Protein AF-A0A673G1E5-F1 (afdb_monomer_lite)

InterPro domains:
  IPR006047 Glycosyl hydrolase family 13, catalytic domain [SM00642] (26-219)
  IPR006048 Alpha-amylase/branching enzyme, C-terminal all beta [PF02806] (231-313)
  IPR013780 Glycosyl hydrolase, all-beta [G3DSA:2.60.40.1180] (225-317)
  IPR017853 Glycoside hydrolase superfamily [SSF51445] (17-57)
  IPR017853 Glycoside hydrolase superfamily [SSF51445] (93-220)
  IPR031319 Alpha-amylase, C-terminal domain [SM00632] (228-316)

Sequence (317 aa):
MKLLILAALLGLSLAQFNPNTRDGKTAIVHLFEWRWADIAAECERYLGPNGFGGVQVFLNAEQYEGQFFTSKKQNHGRAGMKHHCCCPEAHNTAFCFRNWGEGWGFMSSDKSLVFVDNHDNQRGHGAGGASIVTFWDARLYKMAVAFMLAHPYGFTRVMSSYRWDRNIVNGVDQNDWQGPPSNGDGSTKPVPINPDSTCGDGWVCEHRWRQIKNMVAFRNVVNGQAFSNWWDNGDNQISFSRGNKGFLVINNDDWELNETLNTGLPGGTYCDVISGQKESGRCTGKEVVVGGDGRASFRISNQEEDPFIAIHADSKL

Organism: NCBI:txid307959

Radius of gyration: 21.41 Å; chains: 1; bounding box: 76×47×55 Å

Secondary structure (DSSP, 8-state):
--SSSTTSSS----------PPTT--EEEEETT--HHHHHHHIIIIITTTT---EEE---S-----------------------SSS-TT---GGGGGGTTGGGTPPPGGG-EE-S--TTGGGT-SSSGGG---GGGHHHHHHHHHHHHHS-SSEEEEEE-B-----EETTEETTTT--SSB-TTSPBPP-PBPTTS-B-TTB--GGGSHHHHHHHHHHHHTTTPPEEEEEE-SSSEEEEEETTTEEEEEE-SSS-EEEEEE--PPSEEEE-TTT--EETTEESS-EEEE-TTSEEEEEE-TTSSS-EEEEEGGGB-

pLDDT: mean 86.24, std 21.1, range [22.73, 98.94]

Foldseek 3Di:
DVVVVVVVVVPDPPVPPDVQFDPLAQEEEEPEPADPVQVVCCCPPPCVVLRHRYYDYDDDPDDDDDDDDDDPPDPDDDQDFDDDDDDDPPAPFPLVCPVPAVNRVHDAQSPDEDELDDLQCLQLHDPPGPNRDDCVNVQVRLVVLLCVLQDQGHRYYYYWDFDDPFDADPSHTPGSPDDALADPVRHHDHFDQDPVRATDSRTGPPCSQQSNSVSSVLSSQLPPFDWAQWDDPVGHWIKTERAQFKIKTADPDQFKDWDKGQHNHAFAKFAFSRQFAQDPNDHPGDIWGQDNRRITTDIFGNPDSHRMTMTGPVRGD

Structure (mmCIF, N/CA/C/O backbone):
data_AF-A0A673G1E5-F1
#
_entry.id   AF-A0A673G1E5-F1
#
loop_
_atom_site.group_PDB
_atom_site.id
_atom_site.type_symbol
_atom_site.label_atom_id
_atom_site.label_alt_id
_atom_site.label_comp_id
_atom_site.label_asym_id
_atom_site.label_entity_id
_atom_site.label_seq_id
_atom_site.pdbx_PDB_ins_code
_atom_site.Cartn_x
_atom_site.Cartn_y
_atom_site.Cartn_z
_atom_site.occupancy
_atom_site.B_iso_or_equiv
_atom_site.auth_seq_id
_atom_site.auth_comp_id
_atom_site.auth_asym_id
_atom_site.auth_atom_id
_atom_site.pdbx_PDB_model_num
ATOM 1 N N . MET A 1 1 ? -53.318 7.748 -20.665 1.00 47.88 1 MET A N 1
ATOM 2 C CA . MET A 1 1 ? -52.686 6.428 -20.424 1.00 47.88 1 MET A CA 1
ATOM 3 C C . MET A 1 1 ? -51.540 6.058 -21.378 1.00 47.88 1 MET A C 1
ATOM 5 O O . MET A 1 1 ? -50.884 5.064 -21.118 1.00 47.88 1 MET A O 1
ATOM 9 N N . LYS A 1 2 ? -51.240 6.837 -22.437 1.00 45.91 2 LYS A N 1
ATOM 10 C CA . LYS A 1 2 ? -50.077 6.589 -23.321 1.00 45.91 2 LYS A CA 1
ATOM 11 C C . LYS A 1 2 ? -48.805 7.382 -22.961 1.00 45.91 2 LYS A C 1
ATOM 13 O O . LYS A 1 2 ? -47.736 7.028 -23.431 1.00 45.91 2 LYS A O 1
ATOM 18 N N . LEU A 1 3 ? -48.899 8.402 -22.096 1.00 45.38 3 LEU A N 1
ATOM 19 C CA . LEU A 1 3 ? -47.744 9.210 -21.657 1.00 45.38 3 LEU A CA 1
ATOM 20 C C . LEU A 1 3 ? -47.004 8.661 -20.422 1.00 45.38 3 LEU A C 1
ATOM 22 O O . LEU A 1 3 ? -45.888 9.084 -20.155 1.00 45.38 3 LEU A O 1
ATOM 26 N N . LEU A 1 4 ? -47.590 7.715 -19.680 1.00 46.69 4 LEU A N 1
ATOM 27 C CA . LEU A 1 4 ? -46.987 7.159 -18.456 1.00 46.69 4 LEU A CA 1
ATOM 28 C C . LEU A 1 4 ? -46.034 5.980 -18.721 1.00 46.69 4 LEU A C 1
ATOM 30 O O . LEU A 1 4 ? -45.308 5.572 -17.824 1.00 46.69 4 LEU A O 1
ATOM 34 N N . ILE A 1 5 ? -46.004 5.452 -19.948 1.00 50.28 5 ILE A N 1
ATOM 35 C CA . ILE A 1 5 ? -45.167 4.297 -20.314 1.00 50.28 5 ILE A CA 1
ATOM 36 C C . ILE A 1 5 ? -43.783 4.743 -20.820 1.00 50.28 5 ILE A C 1
ATOM 38 O O . ILE A 1 5 ? -42.810 4.014 -20.658 1.00 50.28 5 ILE A O 1
ATOM 42 N N . LEU A 1 6 ? -43.642 5.971 -21.340 1.00 42.28 6 LEU A N 1
ATOM 43 C CA . LEU A 1 6 ? -42.336 6.479 -21.788 1.00 42.28 6 LEU A CA 1
ATOM 44 C C . LEU A 1 6 ? -41.384 6.838 -20.632 1.00 42.28 6 LEU A C 1
ATOM 46 O O . LEU A 1 6 ? -40.174 6.833 -20.827 1.00 42.28 6 LEU A O 1
ATOM 50 N N . ALA A 1 7 ? -41.903 7.103 -19.429 1.00 47.81 7 ALA A N 1
ATOM 51 C CA . ALA A 1 7 ? -41.077 7.390 -18.251 1.00 47.81 7 ALA A CA 1
ATOM 52 C C . ALA A 1 7 ? -40.467 6.124 -17.613 1.00 47.81 7 ALA A C 1
ATOM 54 O O . ALA A 1 7 ? -39.488 6.224 -16.881 1.00 47.81 7 ALA A O 1
ATOM 55 N N . ALA A 1 8 ? -40.997 4.933 -17.918 1.00 47.22 8 ALA A N 1
ATOM 56 C CA . ALA A 1 8 ? -40.485 3.661 -17.398 1.00 47.22 8 ALA A CA 1
ATOM 57 C C . ALA A 1 8 ? -39.340 3.063 -18.245 1.00 47.22 8 ALA A C 1
ATOM 59 O O . ALA A 1 8 ? -38.655 2.153 -17.790 1.00 47.22 8 ALA A O 1
ATOM 60 N N . LEU A 1 9 ? -39.104 3.583 -19.458 1.00 45.38 9 LEU A N 1
ATOM 61 C CA . LEU A 1 9 ? -38.028 3.137 -20.361 1.00 45.38 9 LEU A CA 1
ATOM 62 C C . LEU A 1 9 ? -36.748 3.987 -20.274 1.00 45.38 9 LEU A C 1
ATOM 64 O O . LEU A 1 9 ? -35.755 3.662 -20.913 1.00 45.38 9 LEU A O 1
ATOM 68 N N . LEU A 1 10 ? -36.730 5.017 -19.422 1.00 47.25 10 LEU A N 1
ATOM 69 C CA . LEU A 1 10 ? -35.503 5.677 -18.943 1.00 47.25 10 LEU A CA 1
ATOM 70 C C . LEU A 1 10 ? -34.886 4.930 -17.743 1.00 47.25 10 LEU A C 1
ATOM 72 O O . LEU A 1 10 ? -34.122 5.498 -16.963 1.00 47.25 10 LEU A O 1
ATOM 76 N N . GLY A 1 11 ? -35.234 3.650 -17.582 1.00 47.12 11 GLY A N 1
ATOM 77 C CA . GLY A 1 11 ? -34.650 2.758 -16.595 1.00 47.12 11 GLY A CA 1
ATOM 78 C C . GLY A 1 11 ? -33.162 2.573 -16.860 1.00 47.12 11 GLY A C 1
ATOM 79 O O . GLY A 1 11 ? -32.781 1.813 -17.742 1.00 47.12 11 GLY A O 1
ATOM 80 N N . LEU A 1 12 ? -32.351 3.282 -16.074 1.00 50.09 12 LEU A N 1
ATOM 81 C CA . LEU A 1 12 ? -31.021 2.871 -15.630 1.00 50.09 12 LEU A CA 1
ATOM 82 C C . LEU A 1 12 ? -30.201 2.159 -16.713 1.00 50.09 12 LEU A C 1
ATOM 84 O O . LEU A 1 12 ? -29.795 1.011 -16.545 1.00 50.09 12 LEU A O 1
ATOM 88 N N . SER A 1 13 ? -29.841 2.871 -17.782 1.00 43.72 13 SER A N 1
ATOM 89 C CA . SER A 1 13 ? -28.574 2.569 -18.446 1.00 43.72 13 SER A CA 1
ATOM 90 C C . SER A 1 13 ? -27.449 3.012 -17.503 1.00 43.72 13 SER A C 1
ATOM 92 O O . SER A 1 13 ? -26.752 3.996 -17.753 1.00 43.72 13 SER A O 1
ATOM 94 N N . LEU A 1 14 ? -27.300 2.315 -16.372 1.00 50.03 14 LEU A N 1
ATOM 95 C CA . LEU A 1 14 ? -26.012 2.237 -15.711 1.00 50.03 14 LEU A CA 1
ATOM 96 C C . LEU A 1 14 ? -25.117 1.614 -16.773 1.00 50.03 14 LEU A C 1
ATOM 98 O O . LEU A 1 14 ? -25.219 0.423 -17.061 1.00 50.03 14 LEU A O 1
ATOM 102 N N . ALA A 1 15 ? -24.321 2.445 -17.443 1.00 46.00 15 ALA A N 1
ATOM 103 C CA . ALA A 1 15 ? -23.195 1.971 -18.218 1.00 46.00 15 ALA A CA 1
ATOM 104 C C . ALA A 1 15 ? -22.284 1.278 -17.205 1.00 46.00 15 ALA A C 1
ATOM 106 O O . ALA A 1 15 ? -21.452 1.918 -16.568 1.00 46.00 15 ALA A O 1
ATOM 107 N N . GLN A 1 16 ? -22.553 -0.003 -16.950 1.00 45.03 16 GLN A N 1
ATOM 108 C CA . GLN A 1 16 ? -21.832 -0.789 -15.975 1.00 45.03 16 GLN A CA 1
ATOM 109 C C . GLN A 1 16 ? -20.429 -0.947 -16.538 1.00 45.03 16 GLN A C 1
ATOM 111 O O . GLN A 1 16 ? -20.180 -1.757 -17.431 1.00 45.03 16 GLN A O 1
ATOM 116 N N . PHE A 1 17 ? -19.520 -0.109 -16.049 1.00 56.16 17 PHE A N 1
ATOM 117 C CA . PHE A 1 17 ? -18.102 -0.313 -16.235 1.00 56.16 17 PHE A CA 1
ATOM 118 C C . PHE A 1 17 ? -17.770 -1.634 -15.542 1.00 56.16 17 PHE A C 1
ATOM 120 O O . PHE A 1 17 ? -17.708 -1.701 -14.317 1.00 56.16 17 PHE A O 1
ATOM 127 N N . ASN A 1 18 ? -17.660 -2.710 -16.321 1.00 62.12 18 ASN A N 1
ATOM 128 C CA . ASN A 1 18 ? -17.153 -3.975 -15.822 1.00 62.12 18 ASN A CA 1
ATOM 129 C C . ASN A 1 18 ? -15.621 -3.911 -15.914 1.00 62.12 18 ASN A C 1
ATOM 131 O O . ASN A 1 18 ? -15.094 -3.927 -17.029 1.00 62.12 18 ASN A O 1
ATOM 135 N N . PRO A 1 19 ? -14.896 -3.827 -14.783 1.00 64.62 19 PRO A N 1
ATOM 136 C CA . PRO A 1 19 ? -13.437 -3.795 -14.794 1.00 64.62 19 PRO A CA 1
ATOM 137 C C . PRO A 1 19 ? -12.816 -5.136 -15.229 1.00 64.62 19 PRO A C 1
ATOM 139 O O . PRO A 1 19 ? -11.597 -5.220 -15.337 1.00 64.62 19 PRO A O 1
ATOM 142 N N . ASN A 1 20 ? -13.631 -6.169 -15.495 1.00 69.88 20 ASN A N 1
ATOM 143 C CA . ASN A 1 20 ? -13.227 -7.534 -15.847 1.00 69.88 20 ASN A CA 1
ATOM 144 C C . ASN A 1 20 ? -12.277 -8.158 -14.818 1.00 69.88 20 ASN A C 1
ATOM 146 O O . ASN A 1 20 ? -11.395 -8.944 -15.160 1.00 69.88 20 ASN A O 1
ATOM 150 N N . THR A 1 21 ? -12.458 -7.805 -13.546 1.00 78.69 21 THR A N 1
ATOM 151 C CA . THR A 1 21 ? -11.737 -8.426 -12.440 1.00 78.69 21 THR A CA 1
ATOM 152 C C . THR A 1 21 ? -12.550 -9.537 -11.811 1.00 78.69 21 THR A C 1
ATOM 154 O O . THR A 1 21 ? -13.773 -9.582 -11.928 1.00 78.69 21 THR A O 1
ATOM 157 N N . ARG A 1 22 ? -11.859 -10.457 -11.130 1.00 73.25 22 ARG A N 1
ATOM 158 C CA . ARG A 1 22 ? -12.535 -11.459 -10.298 1.00 73.25 22 ARG A CA 1
ATOM 159 C C . ARG A 1 22 ? -13.446 -10.762 -9.284 1.00 73.25 22 ARG A C 1
ATOM 161 O O . ARG A 1 22 ? -13.050 -9.756 -8.690 1.00 73.25 22 ARG A O 1
ATOM 168 N N . ASP A 1 23 ? -14.631 -11.325 -9.066 1.00 76.75 23 ASP A N 1
ATOM 169 C CA . ASP A 1 23 ? -15.633 -10.745 -8.173 1.00 76.75 23 ASP A CA 1
ATOM 170 C C . ASP A 1 23 ? -15.057 -10.435 -6.787 1.00 76.75 23 ASP A C 1
ATOM 172 O O . ASP A 1 23 ? -14.295 -11.206 -6.197 1.00 76.75 23 ASP A O 1
ATOM 176 N N . GLY A 1 24 ? -15.404 -9.255 -6.274 1.00 79.62 24 GLY A N 1
ATOM 177 C CA . GLY A 1 24 ? -14.935 -8.778 -4.976 1.00 79.62 24 GLY A CA 1
ATOM 178 C C . GLY A 1 24 ? -13.480 -8.298 -4.944 1.0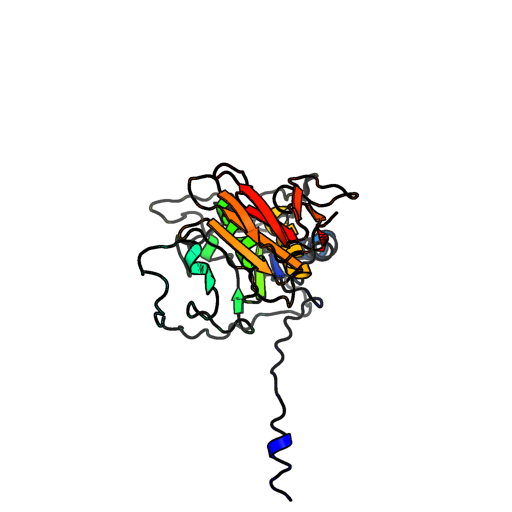0 79.62 24 GLY A C 1
ATOM 179 O O . GLY A 1 24 ? -13.045 -7.854 -3.881 1.00 79.62 24 GLY A O 1
ATOM 180 N N . LYS A 1 25 ? -12.739 -8.334 -6.063 1.00 86.94 25 LYS A N 1
ATOM 181 C CA . LYS A 1 25 ? -11.351 -7.851 -6.158 1.00 86.94 25 LYS A CA 1
ATOM 182 C C . LYS A 1 25 ? -11.281 -6.490 -6.846 1.00 86.94 25 LYS A C 1
ATOM 184 O O . LYS A 1 25 ? -11.692 -6.342 -7.997 1.00 86.94 25 LYS A O 1
ATOM 189 N N . THR A 1 26 ? -10.715 -5.505 -6.151 1.00 89.25 26 THR A N 1
ATOM 190 C CA . THR A 1 26 ? -10.634 -4.106 -6.622 1.00 89.25 26 THR A CA 1
ATOM 191 C C . THR A 1 26 ? -9.201 -3.561 -6.695 1.00 89.25 26 THR A C 1
ATOM 193 O O . THR A 1 26 ? -9.005 -2.350 -6.804 1.00 89.25 26 THR A O 1
ATOM 196 N N . ALA A 1 27 ? -8.205 -4.454 -6.643 1.00 94.31 27 ALA A N 1
ATOM 197 C CA . ALA A 1 27 ? -6.793 -4.149 -6.855 1.00 94.31 27 ALA A CA 1
ATOM 198 C C . ALA A 1 27 ? -6.210 -4.972 -8.007 1.00 94.31 27 ALA A C 1
ATOM 200 O O . ALA A 1 27 ? -6.363 -6.192 -8.038 1.00 94.31 27 ALA A O 1
ATOM 201 N N . ILE A 1 28 ? -5.512 -4.306 -8.923 1.00 95.44 28 ILE A N 1
ATOM 202 C CA . ILE A 1 28 ? -4.730 -4.925 -10.001 1.00 95.44 28 ILE A CA 1
ATOM 203 C C . ILE A 1 28 ? -3.252 -4.572 -9.843 1.00 95.44 28 ILE A C 1
ATOM 205 O O . ILE A 1 28 ? -2.910 -3.622 -9.138 1.00 95.44 28 ILE A O 1
ATOM 209 N N . VAL A 1 29 ? -2.379 -5.305 -10.525 1.00 96.69 29 VAL A N 1
ATOM 210 C CA . VAL A 1 29 ? -0.948 -4.982 -10.616 1.00 96.69 29 VAL A CA 1
ATOM 211 C C . VAL A 1 29 ? -0.583 -4.584 -12.044 1.00 96.69 29 VAL A C 1
ATOM 213 O O . VAL A 1 29 ? -1.131 -5.124 -13.001 1.00 96.69 29 VAL A O 1
ATOM 216 N N . HIS A 1 30 ? 0.330 -3.632 -12.199 1.00 96.31 30 HIS A N 1
ATOM 217 C CA . HIS A 1 30 ? 0.978 -3.320 -13.466 1.00 96.31 30 HIS A CA 1
ATOM 218 C C . HIS A 1 30 ? 2.332 -4.028 -13.519 1.00 96.31 30 HIS A C 1
ATOM 220 O O . HIS A 1 30 ? 3.278 -3.578 -12.879 1.00 96.31 30 HIS A O 1
ATOM 226 N N . LEU A 1 31 ? 2.414 -5.136 -14.259 1.00 95.19 31 LEU A N 1
ATOM 227 C CA . LEU A 1 31 ? 3.677 -5.833 -14.514 1.00 95.19 31 LEU A CA 1
ATOM 228 C C . LEU A 1 31 ? 4.333 -5.194 -15.743 1.00 95.19 31 LEU A C 1
ATOM 230 O O . LEU A 1 31 ? 4.048 -5.573 -16.879 1.00 95.19 31 LEU A O 1
ATOM 234 N N . PHE A 1 32 ? 5.128 -4.147 -15.516 1.00 93.31 32 PHE A N 1
ATOM 235 C CA . PHE A 1 32 ? 5.680 -3.331 -16.595 1.00 93.31 32 PHE A CA 1
ATOM 236 C C . PHE A 1 32 ? 6.850 -4.038 -17.285 1.00 93.31 32 PHE A C 1
ATOM 238 O O . PHE A 1 32 ? 7.840 -4.371 -16.638 1.00 93.31 32 PHE A O 1
ATOM 245 N N . GLU A 1 33 ? 6.703 -4.270 -18.593 1.00 92.38 33 GLU A N 1
ATOM 246 C CA . GLU A 1 33 ? 7.702 -4.899 -19.471 1.00 92.38 33 GLU A CA 1
ATOM 247 C C . GLU A 1 33 ? 8.120 -6.323 -19.070 1.00 92.38 33 GLU A C 1
ATOM 249 O O . GLU A 1 33 ? 9.186 -6.791 -19.454 1.00 92.38 33 GLU A O 1
ATOM 254 N N . TRP A 1 34 ? 7.278 -7.049 -18.330 1.00 93.62 34 TRP A N 1
ATOM 255 C CA . TRP A 1 34 ? 7.496 -8.473 -18.060 1.00 93.62 34 TRP A CA 1
ATOM 256 C C . TRP A 1 34 ? 7.256 -9.313 -19.319 1.00 93.62 34 TRP A C 1
ATOM 258 O O . TRP A 1 34 ? 6.418 -8.983 -20.161 1.00 93.62 34 TRP A O 1
ATOM 268 N N . ARG A 1 35 ? 7.927 -10.465 -19.419 1.00 93.38 35 ARG A N 1
ATOM 269 C CA . ARG A 1 35 ? 7.645 -11.437 -20.484 1.00 93.38 35 ARG A CA 1
ATOM 270 C C . ARG A 1 35 ? 6.292 -12.108 -20.260 1.00 93.38 35 ARG A C 1
ATOM 272 O O . ARG A 1 35 ? 5.934 -12.439 -19.130 1.00 93.38 35 ARG A O 1
ATOM 279 N N . TRP A 1 36 ? 5.592 -12.436 -21.346 1.00 90.44 36 TRP A N 1
ATOM 280 C CA . TRP A 1 36 ? 4.291 -13.116 -21.293 1.00 90.44 36 TRP A CA 1
ATOM 281 C C . TRP A 1 36 ? 4.299 -14.421 -20.493 1.00 90.44 36 TRP A C 1
ATOM 283 O O . TRP A 1 36 ? 3.389 -14.658 -19.701 1.00 90.44 36 TRP A O 1
ATOM 293 N N . ALA A 1 37 ? 5.337 -15.246 -20.660 1.00 91.62 37 ALA A N 1
ATOM 294 C CA . ALA A 1 37 ? 5.469 -16.505 -19.928 1.00 91.62 37 ALA A CA 1
ATOM 295 C C . ALA A 1 37 ? 5.572 -16.287 -18.407 1.00 91.62 37 ALA A C 1
ATOM 297 O O . ALA A 1 37 ? 4.972 -17.036 -17.635 1.00 91.62 37 ALA A O 1
ATOM 298 N N . ASP A 1 38 ? 6.281 -15.237 -17.983 1.00 94.81 38 ASP A N 1
ATOM 299 C CA . ASP A 1 38 ? 6.426 -14.901 -16.566 1.00 94.81 38 ASP A CA 1
ATOM 300 C C . ASP A 1 38 ? 5.127 -14.303 -16.021 1.00 94.81 38 ASP A C 1
ATOM 302 O O . ASP A 1 38 ? 4.700 -14.683 -14.938 1.00 94.81 38 ASP A O 1
ATOM 306 N N . ILE A 1 39 ? 4.435 -13.452 -16.791 1.00 93.50 39 ILE A N 1
ATOM 307 C CA . ILE A 1 39 ? 3.117 -12.910 -16.418 1.00 93.50 39 ILE A CA 1
ATOM 308 C C . ILE A 1 39 ? 2.111 -14.042 -16.195 1.00 93.50 39 ILE A C 1
ATOM 310 O O . ILE A 1 39 ? 1.393 -14.030 -15.195 1.00 93.50 39 ILE A O 1
ATOM 314 N N . ALA A 1 40 ? 2.055 -15.025 -17.096 1.00 91.81 40 ALA A N 1
ATOM 315 C CA . ALA A 1 40 ? 1.145 -16.160 -16.969 1.00 91.81 40 ALA A CA 1
ATOM 316 C C . ALA A 1 40 ? 1.452 -16.984 -15.707 1.00 91.81 40 ALA A C 1
ATOM 318 O O . ALA A 1 40 ? 0.557 -17.237 -14.897 1.00 91.81 40 ALA A O 1
ATOM 319 N N . ALA A 1 41 ? 2.727 -17.326 -15.487 1.00 93.12 41 ALA A N 1
ATOM 320 C CA . ALA A 1 41 ? 3.152 -18.049 -14.291 1.00 93.12 41 ALA A CA 1
ATOM 321 C C . ALA A 1 41 ? 2.864 -17.259 -13.001 1.00 93.12 41 ALA A C 1
ATOM 323 O O . ALA A 1 41 ? 2.397 -17.833 -12.018 1.00 93.12 41 ALA A O 1
ATOM 324 N N . GLU A 1 42 ? 3.101 -15.948 -13.009 1.00 96.38 42 GLU A N 1
ATOM 325 C CA . GLU A 1 42 ? 2.874 -15.047 -11.879 1.00 96.38 42 GLU A CA 1
ATOM 326 C C . GLU A 1 42 ? 1.378 -14.920 -11.549 1.00 96.38 42 GLU A C 1
ATOM 328 O O . GLU A 1 42 ? 0.990 -14.988 -10.379 1.00 96.38 42 GLU A O 1
ATOM 333 N N . CYS A 1 43 ? 0.520 -14.825 -12.573 1.00 93.50 43 CYS A N 1
ATOM 334 C CA . CYS A 1 43 ? -0.938 -14.823 -12.430 1.00 93.50 43 CYS A CA 1
ATOM 335 C C . CYS A 1 43 ? -1.449 -16.060 -11.683 1.00 93.50 43 CYS A C 1
ATOM 337 O O . CYS A 1 43 ? -2.247 -15.940 -10.749 1.00 93.50 43 CYS A O 1
ATOM 339 N N . GLU A 1 44 ? -0.995 -17.243 -12.100 1.00 91.38 44 GLU A N 1
ATOM 340 C CA . GLU A 1 44 ? -1.471 -18.523 -11.575 1.00 91.38 44 GLU A CA 1
ATOM 341 C C . GLU A 1 44 ? -0.889 -18.846 -10.200 1.00 91.38 44 GLU A C 1
ATOM 343 O O . GLU A 1 44 ? -1.615 -19.259 -9.295 1.00 91.38 44 GLU A O 1
ATOM 348 N N . ARG A 1 45 ? 0.423 -18.656 -10.038 1.00 93.94 45 ARG A N 1
ATOM 349 C CA . ARG A 1 45 ? 1.159 -19.139 -8.864 1.00 93.94 45 ARG A CA 1
ATOM 350 C C . ARG A 1 45 ? 1.153 -18.151 -7.709 1.00 93.94 45 ARG A C 1
ATOM 352 O O . ARG A 1 45 ? 1.322 -18.575 -6.569 1.00 93.94 45 ARG A O 1
ATOM 359 N N . TYR A 1 46 ? 0.971 -16.859 -7.982 1.00 96.31 46 TYR A N 1
ATOM 360 C CA . TYR A 1 46 ? 1.135 -15.826 -6.965 1.00 96.31 46 TYR A CA 1
ATOM 361 C C . TYR A 1 46 ? -0.021 -14.831 -6.904 1.00 96.31 46 TYR A C 1
ATOM 363 O O . TYR A 1 46 ? -0.676 -14.731 -5.866 1.00 96.31 46 TYR A O 1
ATOM 371 N N . LEU A 1 47 ? -0.315 -14.107 -7.983 1.00 95.25 47 LEU A N 1
ATOM 372 C CA . LEU A 1 47 ? -1.256 -12.982 -7.948 1.00 95.25 47 LEU A CA 1
ATOM 373 C C . LEU A 1 47 ? -2.684 -13.424 -7.626 1.00 95.25 47 LEU A C 1
ATOM 375 O O . LEU A 1 47 ? -3.323 -12.850 -6.742 1.00 95.25 47 LEU A O 1
ATOM 379 N N . GLY A 1 48 ? -3.174 -14.465 -8.304 1.00 91.50 48 GLY A N 1
ATOM 380 C CA . GLY A 1 48 ? -4.499 -15.028 -8.053 1.00 91.50 48 GLY A CA 1
ATOM 381 C C . GLY A 1 48 ? -4.675 -15.488 -6.599 1.00 91.50 48 GLY A C 1
ATOM 382 O O . GLY A 1 48 ? -5.602 -15.010 -5.938 1.00 91.50 48 GLY A O 1
ATOM 383 N N . PRO A 1 49 ? -3.792 -16.365 -6.075 1.00 93.81 49 PRO A N 1
ATOM 384 C CA . PRO A 1 49 ? -3.816 -16.790 -4.674 1.00 93.81 49 PRO A CA 1
ATOM 385 C C . PRO A 1 49 ? -3.703 -15.644 -3.658 1.00 93.81 49 PRO A C 1
ATOM 387 O O . PRO A 1 49 ? -4.350 -15.695 -2.616 1.00 93.81 49 PRO A O 1
ATOM 390 N N . ASN A 1 50 ? -2.944 -14.586 -3.967 1.00 95.06 50 ASN A N 1
ATOM 391 C CA . ASN A 1 50 ? -2.771 -13.424 -3.085 1.00 95.06 50 ASN A CA 1
ATOM 392 C C . ASN A 1 50 ? -3.815 -12.312 -3.306 1.00 95.06 50 ASN A C 1
ATOM 394 O O . ASN A 1 50 ? -3.721 -11.232 -2.724 1.00 95.06 50 ASN A O 1
ATOM 398 N N . GLY A 1 51 ? -4.859 -12.577 -4.096 1.00 93.62 51 GLY A N 1
ATOM 399 C CA . GLY A 1 51 ? -6.051 -11.736 -4.152 1.00 93.62 51 GLY A CA 1
ATOM 400 C C . GLY A 1 51 ? -5.981 -10.539 -5.097 1.00 93.62 51 GLY A C 1
ATOM 401 O O . GLY A 1 51 ? -6.842 -9.665 -4.994 1.00 93.62 51 GLY A O 1
ATOM 402 N N . PHE A 1 52 ? -5.028 -10.496 -6.025 1.00 95.12 52 PHE A N 1
ATOM 403 C CA . PHE A 1 52 ? -5.062 -9.530 -7.121 1.00 95.12 52 PHE A CA 1
ATOM 404 C C . PHE A 1 52 ? -6.193 -9.885 -8.099 1.00 95.12 52 PHE A C 1
ATOM 406 O O . PHE A 1 52 ? -6.422 -11.049 -8.431 1.00 95.12 52 PHE A O 1
ATOM 413 N N . GLY A 1 53 ? -6.928 -8.869 -8.548 1.00 92.25 53 GLY A N 1
ATOM 414 C CA . GLY A 1 53 ? -8.095 -9.011 -9.419 1.00 92.25 53 GLY A CA 1
ATOM 415 C C . GLY A 1 53 ? -7.771 -9.098 -10.909 1.00 92.25 53 GLY A C 1
ATOM 416 O O . GLY A 1 53 ? -8.647 -9.479 -11.681 1.00 92.25 53 GLY A O 1
ATOM 417 N N . GLY A 1 54 ? -6.545 -8.754 -11.307 1.00 90.50 54 GLY A N 1
ATOM 418 C CA . GLY A 1 54 ? -6.111 -8.697 -12.700 1.00 90.50 54 GLY A CA 1
ATOM 419 C C . GLY A 1 54 ? -4.723 -8.077 -12.858 1.00 90.50 54 GLY A C 1
ATOM 420 O O . GLY A 1 54 ? -4.117 -7.611 -11.886 1.00 90.50 54 GLY A O 1
ATOM 421 N N . VAL A 1 55 ? -4.241 -8.070 -14.099 1.00 91.75 55 VAL A N 1
ATOM 422 C CA . VAL A 1 55 ? -2.928 -7.544 -14.477 1.00 91.75 55 VAL A CA 1
ATOM 423 C C . VAL A 1 55 ? -3.094 -6.544 -15.610 1.00 91.75 55 VAL A C 1
ATOM 425 O O . VAL A 1 55 ? -3.733 -6.834 -16.619 1.00 91.75 55 VAL A O 1
ATOM 428 N N . GLN A 1 56 ? -2.506 -5.365 -15.444 1.00 90.50 56 GLN A N 1
ATOM 429 C CA . GLN A 1 56 ? -2.223 -4.470 -16.552 1.00 90.50 56 GLN A CA 1
ATOM 430 C C . GLN A 1 56 ? -0.840 -4.818 -17.104 1.00 90.50 56 GLN A C 1
ATOM 432 O O . GLN A 1 56 ? 0.109 -4.991 -16.340 1.00 90.50 56 GLN A O 1
ATOM 437 N N . VAL A 1 57 ? -0.735 -4.875 -18.425 1.00 85.62 57 VAL A N 1
ATOM 438 C CA . VAL A 1 57 ? 0.510 -5.118 -19.160 1.00 85.62 57 VAL A CA 1
ATOM 439 C C . VAL A 1 57 ? 0.744 -3.960 -20.127 1.00 85.62 57 VAL A C 1
ATOM 441 O O . VAL A 1 57 ? -0.215 -3.329 -20.582 1.00 85.62 57 VAL A O 1
ATOM 444 N N . PHE A 1 58 ? 2.003 -3.671 -20.438 1.00 69.81 58 PHE A N 1
ATOM 445 C CA . PHE A 1 58 ? 2.374 -2.784 -21.538 1.00 69.81 58 PHE A CA 1
ATOM 446 C C . PHE A 1 58 ? 3.176 -3.613 -22.540 1.00 69.81 58 PHE A C 1
ATOM 448 O O . PHE A 1 58 ? 4.023 -4.407 -22.136 1.00 69.81 58 PHE A O 1
ATOM 455 N N . LEU A 1 59 ? 2.826 -3.519 -23.824 1.00 51.00 59 LEU A N 1
ATOM 456 C CA . LEU A 1 59 ? 3.370 -4.401 -24.853 1.00 51.00 59 LEU A CA 1
ATOM 457 C C . LEU A 1 59 ? 4.860 -4.122 -25.071 1.00 51.00 59 LEU A C 1
ATOM 459 O O . LEU A 1 59 ? 5.209 -3.065 -25.594 1.00 51.00 59 LEU A O 1
ATOM 463 N N . ASN A 1 60 ? 5.698 -5.119 -24.788 1.00 46.81 60 ASN A N 1
ATOM 464 C CA . ASN A 1 60 ? 6.925 -5.325 -25.550 1.00 46.81 60 ASN A CA 1
ATOM 465 C C . ASN A 1 60 ? 6.520 -5.982 -26.878 1.00 46.81 60 ASN A C 1
ATOM 467 O O . ASN A 1 60 ? 5.574 -6.773 -26.922 1.00 46.81 60 ASN A O 1
ATOM 471 N N . ALA A 1 61 ? 7.182 -5.611 -27.972 1.00 33.50 61 ALA A N 1
ATOM 472 C CA . ALA A 1 61 ? 6.851 -6.044 -29.325 1.00 33.50 61 ALA A CA 1
ATOM 473 C C . ALA A 1 61 ? 7.133 -7.544 -29.559 1.00 33.50 61 ALA A C 1
ATOM 475 O O . ALA A 1 61 ? 8.062 -7.897 -30.268 1.00 33.50 61 ALA A O 1
ATOM 476 N N . GLU A 1 62 ? 6.311 -8.433 -29.006 1.00 40.41 62 GLU A N 1
ATOM 477 C CA . GLU A 1 62 ? 6.151 -9.805 -29.493 1.00 40.41 62 GLU A CA 1
ATOM 478 C C . GLU A 1 62 ? 4.655 -10.122 -29.582 1.00 40.41 62 GLU A C 1
ATOM 480 O O . GLU A 1 62 ? 3.922 -10.153 -28.591 1.00 40.41 62 GLU A O 1
ATOM 485 N N . GLN A 1 63 ? 4.198 -10.267 -30.827 1.00 42.12 63 GLN A N 1
ATOM 486 C CA . GLN A 1 63 ? 2.817 -10.544 -31.197 1.00 42.12 63 GLN A CA 1
ATOM 487 C C . GLN A 1 63 ? 2.407 -11.946 -30.732 1.00 42.12 63 GLN A C 1
ATOM 489 O O . GLN A 1 63 ? 2.961 -12.934 -31.201 1.00 42.12 63 GLN A O 1
ATOM 494 N N . TYR A 1 64 ? 1.365 -12.034 -29.906 1.00 39.50 64 TYR A N 1
ATOM 495 C CA . TYR A 1 64 ? 0.500 -13.211 -29.840 1.00 39.50 64 TYR A CA 1
ATOM 496 C C . TYR A 1 64 ? -0.964 -12.768 -29.865 1.00 39.50 64 TYR A C 1
ATOM 498 O O . TYR A 1 64 ? -1.363 -11.849 -29.149 1.00 39.50 64 TYR A O 1
ATOM 506 N N . GLU A 1 65 ? -1.759 -13.412 -30.722 1.00 35.41 65 GLU A N 1
ATOM 507 C CA . GLU A 1 65 ? -3.209 -13.236 -30.828 1.00 35.41 65 GLU A CA 1
ATOM 508 C C . GLU A 1 65 ? -3.902 -13.842 -29.597 1.00 35.41 65 GLU A C 1
ATOM 510 O O . GLU A 1 65 ? -4.225 -15.026 -29.553 1.00 35.41 65 GLU A O 1
ATOM 515 N N . GLY A 1 66 ? -4.130 -13.026 -28.571 1.00 33.28 66 GLY A N 1
ATOM 516 C CA . GLY A 1 66 ? -4.944 -13.372 -27.408 1.00 33.28 66 GLY A CA 1
ATOM 517 C C . GLY A 1 66 ? -5.806 -12.179 -27.017 1.00 33.28 66 GLY A C 1
ATOM 518 O O . GLY A 1 66 ? -5.346 -11.046 -27.089 1.00 33.28 66 GLY A O 1
ATOM 519 N N . GLN A 1 67 ? -7.074 -12.410 -26.668 1.00 32.00 67 GLN A N 1
ATOM 520 C CA . GLN A 1 67 ? -8.062 -11.351 -26.425 1.00 32.00 67 GLN A CA 1
ATOM 521 C C . GLN A 1 67 ? -7.536 -10.271 -25.464 1.00 32.00 67 GLN A C 1
ATOM 523 O O . GLN A 1 67 ? -7.278 -10.514 -24.288 1.00 32.00 67 GLN A O 1
ATOM 528 N N . PHE A 1 68 ? -7.376 -9.066 -26.010 1.00 34.53 68 PHE A N 1
ATOM 529 C CA . PHE A 1 68 ? -6.703 -7.945 -25.371 1.00 34.53 68 PHE A CA 1
ATOM 530 C C . PHE A 1 68 ? -7.658 -7.107 -24.514 1.00 34.53 68 PHE A C 1
ATOM 532 O O . PHE A 1 68 ? -8.705 -6.666 -24.991 1.00 34.53 68 PHE A O 1
ATOM 539 N N . PHE A 1 69 ? -7.227 -6.750 -23.303 1.00 33.38 69 PHE A N 1
ATOM 540 C CA . PHE A 1 69 ? -7.725 -5.560 -22.614 1.00 33.38 69 PHE A CA 1
ATOM 541 C C . PHE A 1 69 ? -6.832 -4.378 -22.985 1.00 33.38 69 PHE A C 1
ATOM 543 O O . PHE A 1 69 ? -5.771 -4.168 -22.404 1.00 33.38 69 PHE A O 1
ATOM 550 N N . THR A 1 70 ? -7.259 -3.594 -23.973 1.00 26.67 70 THR A N 1
ATOM 551 C CA . THR A 1 70 ? -6.679 -2.269 -24.209 1.00 26.67 70 THR A CA 1
ATOM 552 C C . THR A 1 70 ? -7.462 -1.257 -23.380 1.00 26.67 70 THR A C 1
ATOM 554 O O . THR A 1 70 ? -8.687 -1.168 -23.485 1.00 26.67 70 THR A O 1
ATOM 557 N N . SER A 1 71 ? -6.784 -0.472 -22.538 1.00 29.80 71 SER A N 1
ATOM 558 C CA . SER A 1 71 ? -7.415 0.738 -22.019 1.00 29.80 71 SER A CA 1
ATOM 559 C C . SER A 1 71 ? -7.502 1.725 -23.183 1.00 29.80 71 SER A C 1
ATOM 561 O O . SER A 1 71 ? -6.498 2.183 -23.731 1.00 29.80 71 SER A O 1
ATOM 563 N N . LYS A 1 72 ? -8.723 2.040 -23.626 1.00 22.73 72 LYS A N 1
ATOM 564 C CA . LYS A 1 72 ? -8.912 3.200 -24.496 1.00 22.73 72 LYS A CA 1
ATOM 565 C C . LYS A 1 72 ? -8.450 4.422 -23.711 1.00 22.73 72 LYS A C 1
ATOM 567 O O . LYS A 1 72 ? -9.007 4.725 -22.657 1.00 22.73 72 LYS A O 1
ATOM 572 N N . LYS A 1 73 ? -7.467 5.143 -24.252 1.00 28.06 73 LYS A N 1
ATOM 573 C CA . LYS A 1 73 ? -7.138 6.512 -23.848 1.00 28.06 73 LYS A CA 1
ATOM 574 C C . LYS A 1 73 ? -8.400 7.358 -24.071 1.00 28.06 73 LYS A C 1
ATOM 576 O O . LYS A 1 73 ? -8.665 7.808 -25.181 1.00 28.06 73 LYS A O 1
ATOM 581 N N . GLN A 1 74 ? -9.241 7.514 -23.051 1.00 25.22 74 GLN A N 1
ATOM 582 C CA . GLN A 1 74 ? -10.227 8.588 -23.057 1.00 25.22 74 GLN A CA 1
ATOM 583 C C . GLN A 1 74 ? -9.455 9.882 -22.808 1.00 25.22 74 GLN A C 1
ATOM 585 O O . GLN A 1 74 ? -8.636 9.950 -21.895 1.00 25.22 74 GLN A O 1
ATOM 590 N N . ASN A 1 75 ? -9.660 10.890 -23.651 1.00 27.34 75 ASN A N 1
ATOM 591 C CA . ASN A 1 75 ? -9.101 12.220 -23.438 1.00 27.34 75 ASN A CA 1
ATOM 592 C C . ASN A 1 75 ? -9.568 12.734 -22.070 1.00 27.34 75 ASN A C 1
ATOM 594 O O . ASN A 1 75 ? -10.758 12.977 -21.877 1.00 27.34 75 ASN A O 1
ATOM 598 N N . HIS A 1 76 ? -8.646 12.865 -21.117 1.00 33.75 76 HIS A N 1
ATOM 599 C CA . HIS A 1 76 ? -8.954 13.425 -19.807 1.00 33.75 76 HIS A CA 1
ATOM 600 C C . HIS A 1 76 ? -8.956 14.948 -19.934 1.00 33.75 76 HIS A C 1
ATOM 602 O O . HIS A 1 76 ? -7.932 15.569 -20.227 1.00 33.75 76 HIS A O 1
ATOM 608 N N . GLY A 1 77 ? -10.135 15.543 -19.761 1.00 25.36 77 GLY A N 1
ATOM 609 C CA . GLY A 1 77 ? -10.272 16.981 -19.588 1.00 25.36 77 GLY A CA 1
ATOM 610 C C . GLY A 1 77 ? -9.525 17.429 -18.334 1.00 25.36 77 GLY A C 1
ATOM 611 O O . GLY A 1 77 ? -9.539 16.744 -17.313 1.00 25.36 77 GLY A O 1
ATOM 612 N N . ARG A 1 78 ? -8.869 18.590 -18.415 1.00 29.98 78 ARG A N 1
ATOM 613 C CA . ARG A 1 78 ? -8.302 19.274 -17.249 1.00 29.98 78 ARG A CA 1
ATOM 614 C C . ARG A 1 78 ? -9.426 19.560 -16.253 1.00 29.98 78 ARG A C 1
ATOM 616 O O . ARG A 1 78 ? -10.285 20.396 -16.529 1.00 29.98 78 ARG A O 1
ATOM 623 N N . ALA A 1 79 ? -9.407 18.902 -15.100 1.00 31.39 79 ALA A N 1
ATOM 624 C CA . ALA A 1 79 ? -10.168 19.359 -13.949 1.00 31.39 79 ALA A CA 1
ATOM 625 C C . ALA A 1 79 ? -9.438 20.580 -13.372 1.00 31.39 79 ALA A C 1
ATOM 627 O O . ALA A 1 79 ? -8.336 20.469 -12.839 1.00 31.39 79 ALA A O 1
ATOM 628 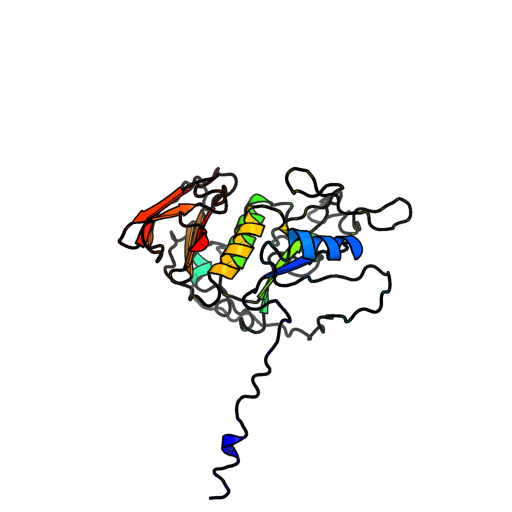N N . GLY A 1 80 ? -10.018 21.767 -13.561 1.00 28.08 80 GLY A N 1
ATOM 629 C CA . GLY A 1 80 ? -9.589 22.967 -12.852 1.00 28.08 80 GLY A CA 1
ATOM 630 C C . GLY A 1 80 ? -9.875 22.798 -11.362 1.00 28.08 80 GLY A C 1
ATOM 631 O O . GLY A 1 80 ? -10.998 22.465 -10.986 1.00 28.08 80 GLY A O 1
ATOM 632 N N . MET A 1 81 ? -8.856 23.015 -10.532 1.00 30.98 81 MET A N 1
ATOM 633 C CA . MET A 1 81 ? -8.975 22.987 -9.076 1.00 30.98 81 MET A CA 1
ATOM 634 C C . MET A 1 81 ? -9.993 24.046 -8.632 1.00 30.98 81 MET A C 1
ATOM 636 O O . MET A 1 81 ? -9.818 25.233 -8.902 1.00 30.98 81 MET A O 1
ATOM 640 N N . LYS A 1 82 ? -11.063 23.628 -7.952 1.00 31.28 82 LYS A N 1
ATOM 641 C CA . LYS A 1 82 ? -11.881 24.524 -7.128 1.00 31.28 82 LYS A CA 1
ATOM 642 C C . LYS A 1 82 ? -11.520 24.268 -5.672 1.00 31.28 82 LYS A C 1
ATOM 644 O O . LYS A 1 82 ? -11.736 23.174 -5.166 1.00 31.28 82 LYS A O 1
ATOM 649 N N . HIS A 1 83 ? -10.950 25.285 -5.035 1.00 37.69 83 HIS A N 1
ATOM 650 C CA . HIS A 1 83 ? -10.540 25.280 -3.636 1.00 37.69 83 HIS A CA 1
ATOM 651 C C . HIS A 1 83 ? -11.737 25.053 -2.695 1.00 37.69 83 HIS A C 1
ATOM 653 O O . HIS A 1 83 ? -12.790 25.673 -2.862 1.00 37.69 83 HIS A O 1
ATOM 659 N N . HIS A 1 84 ? -11.570 24.171 -1.703 1.00 36.91 84 HIS A N 1
ATOM 660 C CA . HIS A 1 84 ? -12.488 24.002 -0.572 1.00 36.91 84 HIS A CA 1
ATOM 661 C C . HIS A 1 84 ? -11.720 23.878 0.763 1.00 36.91 84 HIS A C 1
ATOM 663 O O . HIS A 1 84 ? -11.265 22.815 1.169 1.00 36.91 84 HIS A O 1
ATOM 669 N N . CYS A 1 85 ? -11.571 25.038 1.405 1.00 38.91 85 CYS A N 1
ATOM 670 C CA . CYS A 1 85 ? -11.736 25.416 2.820 1.00 38.91 85 CYS A CA 1
ATOM 671 C C . CYS A 1 85 ? -11.303 24.558 4.035 1.00 38.91 85 CYS A C 1
ATOM 673 O O . CYS A 1 85 ? -11.495 25.065 5.138 1.00 38.91 85 CYS A O 1
ATOM 675 N N . CYS A 1 86 ? -10.707 23.364 3.938 1.00 46.56 86 CYS A N 1
ATOM 676 C CA . CYS A 1 86 ? -10.236 22.645 5.150 1.00 46.56 86 CYS A CA 1
ATOM 677 C C . CYS A 1 86 ? -8.722 22.422 5.260 1.00 46.56 86 CYS A C 1
ATOM 679 O O . CYS A 1 86 ? -8.269 21.994 6.317 1.00 46.56 86 CYS A O 1
ATOM 681 N N . CYS A 1 87 ? -7.944 22.757 4.231 1.00 50.78 87 CYS A N 1
ATOM 682 C CA . CYS A 1 87 ? -6.485 22.670 4.268 1.00 50.78 87 CYS A CA 1
ATOM 683 C C . CYS A 1 87 ? -5.883 24.015 3.859 1.00 50.78 87 CYS A C 1
ATOM 685 O O . CYS A 1 87 ? -6.189 24.493 2.763 1.00 50.78 87 CYS A O 1
ATOM 687 N N . PRO A 1 88 ? -5.068 24.656 4.716 1.00 48.56 88 PRO A N 1
ATOM 688 C CA . PRO A 1 88 ? -4.275 25.803 4.303 1.00 48.56 88 PRO A CA 1
ATOM 689 C C . PRO A 1 88 ? -3.360 25.384 3.149 1.00 48.56 88 PRO A C 1
ATOM 691 O O . PRO A 1 88 ? -2.755 24.317 3.204 1.00 48.56 88 PRO A O 1
ATOM 694 N N . GLU A 1 89 ? -3.221 26.234 2.132 1.00 45.06 89 GLU A N 1
ATOM 695 C CA . GLU A 1 89 ? -2.438 25.994 0.903 1.00 45.06 89 GLU A CA 1
ATOM 696 C C . GLU A 1 89 ? -0.938 25.681 1.135 1.00 45.06 89 GLU A C 1
ATOM 698 O O . GLU A 1 89 ? -0.204 25.449 0.180 1.00 45.06 89 GLU A O 1
ATOM 703 N N . ALA A 1 90 ? -0.473 25.666 2.390 1.00 39.94 90 ALA A N 1
ATOM 704 C CA . ALA A 1 90 ? 0.933 25.617 2.778 1.00 39.94 90 ALA A CA 1
ATOM 705 C C . ALA A 1 90 ? 1.381 24.335 3.513 1.00 39.94 90 ALA A C 1
ATOM 707 O O . ALA A 1 90 ? 2.559 24.241 3.851 1.00 39.94 90 ALA A O 1
ATOM 708 N N . HIS A 1 91 ? 0.506 23.350 3.764 1.00 50.75 91 HIS A N 1
ATOM 709 C CA . HIS A 1 91 ? 0.884 22.160 4.544 1.00 50.75 91 HIS A CA 1
ATOM 710 C C . HIS A 1 91 ? 0.427 20.847 3.885 1.00 50.75 91 HIS A C 1
ATOM 712 O O . HIS A 1 91 ? -0.760 20.542 3.821 1.00 50.75 91 HIS A O 1
ATOM 718 N N . ASN A 1 92 ? 1.398 20.055 3.409 1.00 61.78 92 ASN A N 1
ATOM 719 C CA . ASN A 1 92 ? 1.227 18.680 2.912 1.00 61.78 92 ASN A CA 1
ATOM 720 C C . ASN A 1 92 ? 1.105 17.680 4.081 1.00 61.78 92 ASN A C 1
ATOM 722 O O . ASN A 1 92 ? 1.858 16.711 4.152 1.00 61.78 92 ASN A O 1
ATOM 726 N N . THR A 1 93 ? 0.216 17.947 5.033 1.00 77.81 93 THR A N 1
ATOM 727 C CA . THR A 1 93 ? 0.079 17.161 6.266 1.00 77.81 93 THR A CA 1
ATOM 728 C C . THR A 1 93 ? -0.981 16.075 6.127 1.00 77.81 93 THR A C 1
ATOM 730 O O . THR A 1 93 ? -2.008 16.264 5.469 1.00 77.81 93 THR A O 1
ATOM 733 N N . ALA A 1 94 ? -0.764 14.916 6.753 1.00 78.94 94 ALA A N 1
ATOM 734 C CA . ALA A 1 94 ? -1.638 13.759 6.547 1.00 78.94 94 ALA A CA 1
ATOM 735 C C . ALA A 1 94 ? -3.071 13.964 7.082 1.00 78.94 94 ALA A C 1
ATOM 737 O O . ALA A 1 94 ? -4.006 13.356 6.552 1.00 78.94 94 ALA A O 1
ATOM 738 N N . PHE A 1 95 ? -3.291 14.848 8.067 1.00 83.44 95 PHE A N 1
ATOM 739 C CA . PHE A 1 95 ? -4.638 15.158 8.574 1.00 83.44 95 PHE A CA 1
ATOM 740 C C . PHE A 1 95 ? -5.595 15.654 7.472 1.00 83.44 95 PHE A C 1
ATOM 742 O O . PHE A 1 95 ? -6.810 15.438 7.545 1.00 83.44 95 PHE A O 1
ATOM 749 N N . CYS A 1 96 ? -5.054 16.268 6.414 1.00 83.81 96 CYS A N 1
ATOM 750 C CA . CYS A 1 96 ? -5.821 16.729 5.262 1.00 83.81 96 CYS A CA 1
ATOM 751 C C . CYS A 1 96 ? -6.521 15.584 4.517 1.00 83.81 96 CYS A C 1
ATOM 753 O O . CYS A 1 96 ? -7.510 15.808 3.819 1.00 83.81 96 CYS A O 1
ATOM 755 N N . PHE A 1 97 ? -6.074 14.338 4.684 1.00 90.38 97 PHE A N 1
ATOM 756 C CA . PHE A 1 97 ? -6.652 13.188 3.992 1.00 90.38 97 PHE A CA 1
ATOM 757 C C . PHE A 1 97 ? -8.030 12.762 4.524 1.00 90.38 97 PHE A C 1
ATOM 759 O O . PHE A 1 97 ? -8.640 11.852 3.962 1.00 90.38 97 PHE A O 1
ATOM 766 N N . ARG A 1 98 ? -8.584 13.446 5.537 1.00 91.56 98 ARG A N 1
ATOM 767 C CA . ARG A 1 98 ? -9.933 13.180 6.071 1.00 91.56 98 ARG A CA 1
ATOM 768 C C . ARG A 1 98 ? -11.026 13.180 4.993 1.00 91.56 98 ARG A C 1
ATOM 770 O O . ARG A 1 98 ? -11.980 12.413 5.093 1.00 91.56 98 ARG A O 1
ATOM 777 N N . ASN A 1 99 ? -10.911 14.048 3.986 1.00 91.06 99 ASN A N 1
ATOM 778 C CA . ASN A 1 99 ? -11.852 14.161 2.864 1.00 91.06 99 ASN A CA 1
ATOM 779 C C . ASN A 1 99 ? -11.249 13.694 1.522 1.00 91.06 99 ASN A C 1
ATOM 781 O O . ASN A 1 99 ? -11.707 14.141 0.466 1.00 91.06 99 ASN A O 1
ATOM 785 N N . TRP A 1 100 ? -10.227 12.826 1.558 1.00 92.00 100 TRP A N 1
ATOM 786 C CA . TRP A 1 100 ? -9.539 12.306 0.372 1.00 92.00 100 TRP A CA 1
ATOM 787 C C . TRP A 1 100 ? -10.513 11.715 -0.660 1.00 92.00 100 TRP A C 1
ATOM 789 O O . TRP A 1 100 ? -11.431 10.964 -0.325 1.00 92.00 100 TRP A O 1
ATOM 799 N N . GLY A 1 101 ? -10.309 12.042 -1.939 1.00 93.12 101 GLY A N 1
ATOM 800 C CA . GLY A 1 101 ? -11.197 11.653 -3.038 1.00 93.12 101 GLY A CA 1
ATOM 801 C C . GLY A 1 101 ? -11.801 12.866 -3.745 1.00 93.12 101 GLY A C 1
ATOM 802 O O . GLY A 1 101 ? -11.110 13.842 -4.019 1.00 93.12 101 GLY A O 1
ATOM 803 N N . GLU A 1 102 ? -13.101 12.830 -4.038 1.00 91.56 102 GLU A N 1
ATOM 804 C CA . GLU A 1 102 ? -13.797 13.901 -4.776 1.00 91.56 102 GLU A CA 1
ATOM 805 C C . GLU A 1 102 ? -13.723 15.271 -4.074 1.00 91.56 102 GLU A C 1
ATOM 807 O O . GLU A 1 102 ? -13.700 16.306 -4.738 1.00 91.56 102 GLU A O 1
ATOM 812 N N . GLY A 1 103 ? -13.592 15.294 -2.740 1.00 88.00 103 GLY A N 1
ATOM 813 C CA . GLY A 1 103 ? -13.387 16.522 -1.960 1.00 88.00 103 GLY A CA 1
ATOM 814 C C . GLY A 1 103 ? -12.081 17.261 -2.281 1.00 88.00 103 GLY A C 1
ATOM 815 O O . GLY A 1 103 ? -11.974 18.454 -2.013 1.00 88.00 103 GLY A O 1
ATOM 816 N N . TRP A 1 104 ? -11.119 16.574 -2.901 1.00 86.94 104 TRP A N 1
ATOM 817 C CA . TRP A 1 104 ? -9.854 17.131 -3.390 1.00 86.94 104 TRP A CA 1
ATOM 818 C C . TRP A 1 104 ? -9.930 17.570 -4.861 1.00 86.94 104 TRP A C 1
ATOM 820 O O . TRP A 1 104 ? -8.922 17.927 -5.468 1.00 86.94 104 TRP A O 1
ATOM 830 N N . GLY A 1 105 ? -11.124 17.540 -5.462 1.00 89.19 105 GLY A N 1
ATOM 831 C CA . GLY A 1 105 ? -11.326 17.840 -6.878 1.00 89.19 105 GLY A CA 1
ATOM 832 C C . GLY A 1 105 ? -10.950 16.688 -7.808 1.00 89.19 105 GLY A C 1
ATOM 833 O O . GLY A 1 105 ? -10.796 16.902 -9.012 1.00 89.19 105 GLY A O 1
ATOM 834 N N . PHE A 1 106 ? -10.792 15.473 -7.276 1.00 90.81 106 PHE A N 1
ATOM 835 C CA . PHE A 1 106 ? -10.588 14.294 -8.107 1.00 90.81 106 PHE A CA 1
ATOM 836 C C . PHE A 1 106 ? -11.877 13.886 -8.834 1.00 90.81 106 PHE A C 1
ATOM 838 O O . PHE A 1 106 ? -12.977 14.337 -8.512 1.00 90.81 106 PHE A O 1
ATOM 845 N N . MET A 1 107 ? -11.730 13.038 -9.853 1.00 92.44 107 MET A N 1
ATOM 846 C CA . MET A 1 107 ? -12.861 12.466 -10.585 1.00 92.44 107 MET A CA 1
ATOM 847 C C . MET A 1 107 ? -13.759 11.620 -9.673 1.00 92.44 107 MET A C 1
ATOM 849 O O . MET A 1 107 ? -13.384 11.257 -8.562 1.00 92.44 107 MET A O 1
ATOM 853 N N . SER A 1 108 ? -14.951 11.265 -10.159 1.00 94.12 108 SER A N 1
ATOM 854 C CA . SER A 1 108 ? -15.818 10.373 -9.394 1.00 94.12 108 SER A CA 1
ATOM 855 C C . SER A 1 108 ? -15.139 9.023 -9.148 1.00 94.12 108 SER A C 1
ATOM 857 O O . SER A 1 108 ? -14.428 8.492 -10.014 1.00 94.12 108 SER A O 1
ATOM 859 N N . SER A 1 109 ? -15.325 8.474 -7.947 1.00 91.56 109 SER A N 1
ATOM 860 C CA . SER A 1 109 ? -14.614 7.259 -7.513 1.00 91.56 109 SER A CA 1
ATOM 861 C C . SER A 1 109 ? -14.851 6.066 -8.450 1.00 91.56 109 SER A C 1
ATOM 863 O O . SER A 1 109 ? -13.937 5.294 -8.727 1.00 91.56 109 SER A O 1
ATOM 865 N N . ASP A 1 110 ? -16.066 5.927 -8.976 1.00 89.69 110 ASP A N 1
ATOM 866 C CA . ASP A 1 110 ? -16.490 4.870 -9.906 1.00 89.69 110 ASP A CA 1
ATOM 867 C C . ASP A 1 110 ? -15.853 4.965 -11.305 1.00 89.69 110 ASP A C 1
ATOM 869 O O . ASP A 1 110 ? -15.934 4.021 -12.089 1.00 89.69 110 ASP A O 1
ATOM 873 N N . LYS A 1 111 ? -15.200 6.090 -11.618 1.00 90.50 111 LYS A N 1
ATOM 874 C CA . LYS A 1 111 ? -14.521 6.351 -12.899 1.00 90.50 111 LYS A CA 1
ATOM 875 C C . LYS A 1 111 ? -13.010 6.489 -12.753 1.00 90.50 111 LYS A C 1
ATOM 877 O O . LYS A 1 111 ? -12.331 6.825 -13.720 1.00 90.50 111 LYS A O 1
ATOM 882 N N . SER A 1 112 ? -12.484 6.261 -11.553 1.00 91.75 112 SER A N 1
ATOM 883 C CA . SER A 1 112 ? -11.094 6.559 -11.223 1.00 91.75 112 SER A CA 1
ATOM 884 C C . SER A 1 112 ? -10.251 5.292 -11.140 1.00 91.75 112 SER A C 1
ATOM 886 O O . SER A 1 112 ? -10.506 4.435 -10.298 1.00 91.75 112 SER A O 1
ATOM 888 N N . LEU A 1 113 ? -9.205 5.203 -11.966 1.00 94.06 113 LEU A N 1
ATOM 889 C CA . LEU A 1 113 ? -8.101 4.259 -11.786 1.00 94.06 113 LEU A CA 1
ATOM 890 C C . LEU A 1 113 ? -6.955 4.977 -11.075 1.00 94.06 113 LEU A C 1
ATOM 892 O O . LEU A 1 113 ? -6.361 5.897 -11.633 1.00 94.06 113 LEU A O 1
ATOM 896 N N . VAL A 1 114 ? -6.665 4.563 -9.846 1.00 95.69 114 VAL A N 1
ATOM 897 C CA . VAL A 1 114 ? -5.728 5.245 -8.948 1.00 95.69 114 VAL A CA 1
ATOM 898 C C . VAL A 1 114 ? -4.463 4.425 -8.741 1.00 95.69 114 VAL A C 1
ATOM 900 O O . VAL A 1 114 ? -4.494 3.194 -8.751 1.00 95.69 114 VAL A O 1
ATOM 903 N N . PHE A 1 115 ? -3.345 5.117 -8.578 1.00 98.12 115 PHE A N 1
ATOM 904 C CA . PHE A 1 115 ? -2.015 4.555 -8.368 1.00 98.12 115 PHE A CA 1
ATOM 905 C C . PHE A 1 115 ? -1.147 5.601 -7.657 1.00 98.12 115 PHE A C 1
ATOM 907 O O . PHE A 1 115 ? -1.407 6.796 -7.795 1.00 98.12 115 PHE A O 1
ATOM 914 N N . VAL A 1 116 ? -0.141 5.154 -6.901 1.00 97.81 116 VAL A N 1
ATOM 915 C CA . VAL A 1 116 ? 0.855 6.044 -6.273 1.00 97.81 116 VAL A CA 1
ATOM 916 C C . VAL A 1 116 ? 1.837 6.539 -7.332 1.00 97.81 116 VAL A C 1
ATOM 918 O O . VAL A 1 116 ? 2.034 7.739 -7.500 1.00 97.81 116 VAL A O 1
ATOM 921 N N . ASP A 1 117 ? 2.373 5.605 -8.108 1.00 97.88 117 ASP A N 1
ATOM 922 C CA . ASP A 1 117 ? 3.286 5.840 -9.213 1.00 97.88 117 ASP A CA 1
ATOM 923 C C . ASP A 1 117 ? 2.888 5.006 -10.442 1.00 97.88 117 ASP A C 1
ATOM 925 O O . ASP A 1 117 ? 2.055 4.093 -10.402 1.00 97.88 117 ASP A O 1
ATOM 929 N N . ASN A 1 118 ? 3.448 5.364 -11.588 1.00 95.75 118 ASN A N 1
ATOM 930 C CA . ASN A 1 118 ? 3.389 4.580 -12.807 1.00 95.75 118 ASN A CA 1
ATOM 931 C C . ASN A 1 118 ? 4.772 4.548 -13.471 1.00 95.75 118 ASN A C 1
ATOM 933 O O . ASN A 1 118 ? 5.702 5.215 -13.033 1.00 95.75 118 ASN A O 1
ATOM 937 N N . HIS A 1 119 ? 4.890 3.782 -14.554 1.00 94.00 119 HIS A N 1
ATOM 938 C CA . HIS A 1 119 ? 6.147 3.613 -15.287 1.00 94.00 119 HIS A CA 1
ATOM 939 C C . HIS A 1 119 ? 6.786 4.926 -15.779 1.00 94.00 119 HIS A C 1
ATOM 941 O O . HIS A 1 119 ? 8.006 5.001 -15.860 1.00 94.00 119 HIS A O 1
ATOM 947 N N . ASP A 1 120 ? 5.993 5.951 -16.088 1.00 93.00 120 ASP A N 1
ATOM 948 C CA . ASP A 1 120 ? 6.479 7.238 -16.592 1.00 93.00 120 ASP A CA 1
ATOM 949 C C . ASP A 1 120 ? 6.938 8.122 -15.420 1.00 93.00 120 ASP A C 1
ATOM 951 O O . ASP A 1 120 ? 8.107 8.484 -15.297 1.00 93.00 120 ASP A O 1
ATOM 955 N N . ASN A 1 121 ? 6.048 8.381 -14.462 1.00 93.50 121 ASN A N 1
ATOM 956 C CA . ASN A 1 121 ? 6.321 9.334 -13.394 1.00 93.50 121 ASN A CA 1
ATOM 957 C C . ASN A 1 121 ? 7.246 8.830 -12.288 1.00 93.50 121 ASN A C 1
ATOM 959 O O . ASN A 1 121 ? 7.871 9.651 -11.620 1.00 93.50 121 ASN A O 1
ATOM 963 N N . GLN A 1 122 ? 7.454 7.515 -12.170 1.00 94.12 122 GLN A N 1
ATOM 964 C CA . GLN A 1 122 ? 8.496 6.978 -11.292 1.00 94.12 122 GLN A CA 1
ATOM 965 C C . GLN A 1 122 ? 9.927 7.289 -11.775 1.00 94.12 122 GLN A C 1
ATOM 967 O O . GLN A 1 122 ? 10.886 7.071 -11.037 1.00 94.12 122 GLN A O 1
ATOM 972 N N . ARG A 1 123 ? 10.073 7.784 -13.013 1.00 94.44 123 ARG A N 1
ATOM 973 C CA . ARG A 1 123 ? 11.335 8.249 -13.614 1.00 94.44 123 ARG A CA 1
ATOM 974 C C . ARG A 1 123 ? 11.459 9.777 -13.615 1.00 94.44 123 ARG A C 1
ATOM 976 O O . ARG A 1 123 ? 12.398 10.324 -14.175 1.00 94.44 123 ARG A O 1
ATOM 983 N N . GLY A 1 124 ? 10.503 10.481 -13.004 1.00 88.06 124 GLY A N 1
ATOM 984 C CA . GLY A 1 124 ? 10.416 11.941 -13.059 1.00 88.06 124 GLY A CA 1
ATOM 985 C C . GLY A 1 124 ? 9.794 12.480 -14.351 1.00 88.06 124 GLY A C 1
ATOM 986 O O . GLY A 1 124 ? 9.710 13.698 -14.515 1.00 88.06 124 GLY A O 1
ATOM 987 N N . HIS A 1 125 ? 9.327 11.609 -15.253 1.00 84.94 125 HIS A N 1
ATOM 988 C CA . HIS A 1 125 ? 8.551 12.013 -16.429 1.00 84.94 125 HIS A CA 1
ATOM 989 C C . HIS A 1 125 ? 7.087 12.292 -16.062 1.00 84.94 125 HIS A C 1
ATOM 991 O O . HIS A 1 125 ? 6.602 11.959 -14.984 1.00 84.94 125 HIS A O 1
ATOM 997 N N . GLY A 1 126 ? 6.356 12.959 -16.948 1.00 84.56 126 GLY A N 1
ATOM 998 C CA . GLY A 1 126 ? 4.909 13.105 -16.798 1.00 84.56 126 GLY A CA 1
ATOM 999 C C . GLY A 1 126 ? 4.436 13.915 -15.584 1.00 84.56 126 GLY A C 1
ATOM 1000 O O . GLY A 1 126 ? 5.026 14.915 -15.179 1.00 84.56 12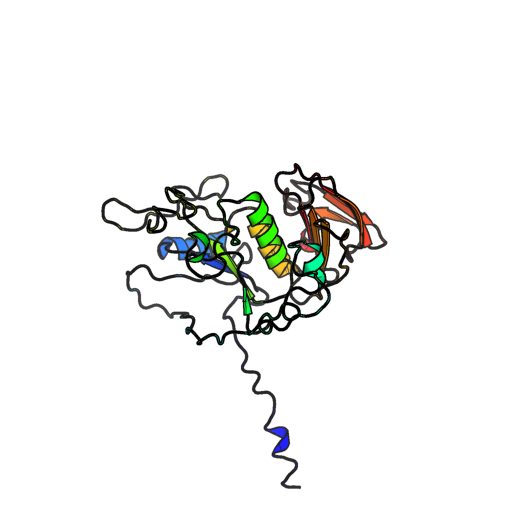6 GLY A O 1
ATOM 1001 N N . ALA A 1 127 ? 3.263 13.539 -15.069 1.00 82.44 127 ALA A N 1
ATOM 1002 C CA . ALA A 1 127 ? 2.539 14.310 -14.063 1.00 82.44 127 ALA A CA 1
ATOM 1003 C C . ALA A 1 127 ? 2.965 13.953 -12.629 1.00 82.44 127 ALA A C 1
ATOM 1005 O O . ALA A 1 127 ? 3.041 12.778 -12.265 1.00 82.44 127 ALA A O 1
ATOM 1006 N N . GLY A 1 128 ? 3.160 14.991 -11.810 1.00 85.31 128 GLY A N 1
ATOM 1007 C CA . GLY A 1 128 ? 3.557 14.909 -10.399 1.00 85.31 128 GLY A CA 1
ATOM 1008 C C . GLY A 1 128 ? 5.022 15.280 -10.153 1.00 85.31 128 GLY A C 1
ATOM 1009 O O . GLY A 1 128 ? 5.330 15.898 -9.140 1.00 85.31 128 GLY A O 1
ATOM 1010 N N . GLY A 1 129 ? 5.919 15.005 -11.105 1.00 87.88 129 GLY A N 1
ATOM 1011 C CA . GLY A 1 129 ? 7.338 15.349 -10.980 1.00 87.88 129 GLY A CA 1
ATOM 1012 C C . GLY A 1 129 ? 7.962 14.783 -9.697 1.00 87.88 129 GLY A C 1
ATOM 1013 O O . GLY A 1 129 ? 7.712 13.639 -9.330 1.00 87.88 129 GLY A O 1
ATOM 1014 N N . ALA A 1 130 ? 8.735 15.605 -8.984 1.00 86.56 130 ALA A N 1
ATOM 1015 C CA . ALA A 1 130 ? 9.456 15.207 -7.770 1.00 86.56 130 ALA A CA 1
ATOM 1016 C C . ALA A 1 130 ? 8.567 14.825 -6.567 1.00 86.56 130 ALA A C 1
ATOM 1018 O O . ALA A 1 130 ? 9.092 14.332 -5.574 1.00 86.56 130 ALA A O 1
ATOM 1019 N N . SER A 1 131 ? 7.245 15.045 -6.615 1.00 88.75 131 SER A N 1
ATOM 1020 C CA . SER A 1 131 ? 6.350 14.643 -5.519 1.00 88.75 131 SER A CA 1
ATOM 1021 C C . SER A 1 131 ? 5.962 13.162 -5.561 1.00 88.75 131 SER A C 1
ATOM 1023 O O . SER A 1 131 ? 5.303 12.682 -4.640 1.00 88.75 131 SER A O 1
ATOM 1025 N N . ILE A 1 132 ? 6.274 12.455 -6.651 1.00 92.62 132 ILE A N 1
ATOM 1026 C CA . ILE A 1 132 ? 5.916 11.047 -6.811 1.00 92.62 132 ILE A CA 1
ATOM 1027 C C . ILE A 1 132 ? 6.843 10.188 -5.958 1.00 92.62 132 ILE A C 1
ATOM 1029 O O . ILE A 1 132 ? 8.056 10.185 -6.140 1.00 92.62 132 ILE A O 1
ATOM 1033 N N . VAL A 1 133 ? 6.244 9.434 -5.041 1.00 94.38 133 VAL A N 1
ATOM 1034 C CA . VAL A 1 133 ? 6.945 8.466 -4.196 1.00 94.38 133 VAL A CA 1
ATOM 1035 C C . VAL A 1 133 ? 7.036 7.143 -4.949 1.00 94.38 133 VAL A C 1
ATOM 1037 O O . VAL A 1 133 ? 6.035 6.667 -5.482 1.00 94.38 133 VAL A O 1
ATOM 1040 N N . THR A 1 134 ? 8.220 6.535 -4.982 1.00 97.81 134 THR A N 1
ATOM 1041 C CA . THR A 1 134 ? 8.490 5.316 -5.768 1.00 97.81 134 THR A CA 1
ATOM 1042 C C . THR A 1 134 ? 9.126 4.229 -4.908 1.00 97.81 134 THR A C 1
ATOM 1044 O O . THR A 1 134 ? 9.451 4.460 -3.744 1.00 97.81 134 THR A O 1
ATOM 1047 N N . PHE A 1 135 ? 9.396 3.048 -5.472 1.00 98.25 135 PHE A N 1
ATOM 1048 C CA . PHE A 1 135 ? 10.129 1.994 -4.760 1.00 98.25 135 PHE A CA 1
ATOM 1049 C C . PHE A 1 135 ? 11.529 2.422 -4.276 1.00 98.25 135 PHE A C 1
ATOM 1051 O O . PHE A 1 135 ? 12.066 1.793 -3.363 1.00 98.25 135 PHE A O 1
ATOM 1058 N N . TRP A 1 136 ? 12.129 3.471 -4.857 1.00 97.69 136 TRP A N 1
ATOM 1059 C CA . TRP A 1 136 ? 13.386 4.043 -4.365 1.00 97.69 136 TRP A CA 1
ATOM 1060 C C . TRP A 1 136 ? 13.233 4.676 -2.973 1.00 97.69 136 TRP A C 1
ATOM 1062 O O . TRP A 1 136 ? 14.189 4.695 -2.202 1.00 97.69 136 TRP A O 1
ATOM 1072 N N . ASP A 1 137 ? 12.019 5.105 -2.629 1.00 97.00 137 ASP A N 1
ATOM 1073 C CA . ASP A 1 137 ? 11.616 5.708 -1.358 1.00 97.00 137 ASP A CA 1
ATOM 1074 C C . ASP A 1 137 ? 10.821 4.690 -0.523 1.00 97.00 137 ASP A C 1
ATOM 1076 O O . ASP A 1 137 ? 9.755 4.985 0.023 1.00 97.00 137 ASP A O 1
ATOM 1080 N N . ALA A 1 138 ? 11.323 3.450 -0.460 1.00 98.19 138 ALA A N 1
ATOM 1081 C CA . ALA A 1 138 ? 10.566 2.255 -0.076 1.00 98.19 138 ALA A CA 1
ATOM 1082 C C . ALA A 1 138 ? 9.720 2.402 1.202 1.00 98.19 138 ALA A C 1
ATOM 1084 O O . ALA A 1 138 ? 8.605 1.884 1.264 1.00 98.19 138 ALA A O 1
ATOM 1085 N N . ARG A 1 139 ? 10.225 3.108 2.220 1.00 98.25 139 ARG A N 1
ATOM 1086 C CA . ARG A 1 139 ? 9.507 3.334 3.484 1.00 98.25 139 ARG A CA 1
ATOM 1087 C C . ARG A 1 139 ? 8.238 4.167 3.290 1.00 98.25 139 ARG A C 1
ATOM 1089 O O . ARG A 1 139 ? 7.155 3.715 3.650 1.00 98.25 139 ARG A O 1
ATOM 1096 N N . LEU A 1 140 ? 8.358 5.339 2.664 1.00 97.62 140 LEU A N 1
ATOM 1097 C CA . LEU A 1 140 ? 7.211 6.197 2.354 1.00 97.62 140 LEU A CA 1
ATOM 1098 C C . LEU A 1 140 ? 6.301 5.555 1.303 1.00 97.62 140 LEU A C 1
ATOM 1100 O O . LEU A 1 140 ? 5.079 5.665 1.390 1.00 97.62 140 LEU A O 1
ATOM 1104 N N . TYR A 1 141 ? 6.877 4.829 0.343 1.00 98.69 141 TYR A N 1
ATOM 1105 C CA . TYR A 1 141 ? 6.117 4.139 -0.696 1.00 98.69 141 TYR A CA 1
ATOM 1106 C C . TYR A 1 141 ? 5.158 3.101 -0.118 1.00 98.69 141 TYR A C 1
ATOM 1108 O O . TYR A 1 141 ? 3.974 3.085 -0.457 1.00 98.69 141 TYR A O 1
ATOM 1116 N N . LYS A 1 142 ? 5.644 2.272 0.814 1.00 98.81 142 LYS A N 1
ATOM 1117 C CA . LYS A 1 142 ? 4.821 1.280 1.517 1.00 98.81 142 LYS A CA 1
ATOM 1118 C C . LYS A 1 142 ? 3.643 1.940 2.243 1.00 98.81 142 LYS A C 1
ATOM 1120 O O . LYS A 1 142 ? 2.523 1.443 2.133 1.00 98.81 142 LYS A O 1
ATOM 1125 N N . MET A 1 143 ? 3.863 3.081 2.902 1.00 98.56 143 MET A N 1
ATOM 1126 C CA . MET A 1 143 ? 2.804 3.845 3.579 1.00 98.56 143 MET A CA 1
ATOM 1127 C C . MET A 1 143 ? 1.778 4.417 2.591 1.00 98.56 143 MET A C 1
ATOM 1129 O O . MET A 1 143 ? 0.573 4.261 2.795 1.00 98.56 143 MET A O 1
ATOM 1133 N N . ALA A 1 144 ? 2.235 5.028 1.494 1.00 98.44 144 ALA A N 1
ATOM 1134 C CA . ALA A 1 144 ? 1.365 5.600 0.466 1.00 98.44 144 ALA A CA 1
ATOM 1135 C C . ALA A 1 144 ? 0.494 4.526 -0.210 1.00 98.44 144 ALA A C 1
ATOM 1137 O O . ALA A 1 144 ? -0.717 4.700 -0.368 1.00 98.44 144 ALA A O 1
ATOM 1138 N N . VAL A 1 145 ? 1.089 3.379 -0.555 1.00 98.75 145 VAL A N 1
ATOM 1139 C CA . VAL A 1 145 ? 0.368 2.239 -1.138 1.00 98.75 145 VAL A CA 1
ATOM 1140 C C . VAL A 1 145 ? -0.613 1.636 -0.130 1.00 98.75 145 VAL A C 1
ATOM 1142 O O . VAL A 1 145 ? -1.743 1.317 -0.503 1.00 98.75 145 VAL A O 1
ATOM 1145 N N . ALA A 1 146 ? -0.239 1.523 1.149 1.00 98.75 146 ALA A N 1
ATOM 1146 C CA . ALA A 1 146 ? -1.139 1.047 2.196 1.00 98.75 146 ALA A CA 1
ATOM 1147 C C . ALA A 1 146 ? -2.354 1.970 2.374 1.00 98.75 146 ALA A C 1
ATOM 1149 O O . ALA A 1 146 ? -3.487 1.484 2.405 1.00 98.75 146 ALA A O 1
ATOM 1150 N N . PHE A 1 147 ? -2.145 3.291 2.407 1.00 98.81 147 PHE A N 1
ATOM 1151 C CA . PHE A 1 147 ? -3.234 4.267 2.449 1.00 98.81 147 PHE A CA 1
ATOM 1152 C C . PHE A 1 147 ? -4.156 4.130 1.227 1.00 98.81 147 PHE A C 1
ATOM 1154 O O . PHE A 1 147 ? -5.370 3.991 1.386 1.00 98.81 147 PHE A O 1
ATOM 1161 N N . MET A 1 148 ? -3.586 4.080 0.015 1.00 98.69 148 MET A N 1
ATOM 1162 C CA . MET A 1 148 ? -4.338 3.885 -1.231 1.00 98.69 148 MET A CA 1
ATOM 1163 C C . MET A 1 148 ? -5.195 2.609 -1.189 1.00 98.69 148 MET A C 1
ATOM 1165 O O . MET A 1 148 ? -6.367 2.634 -1.566 1.00 98.69 148 MET A O 1
ATOM 1169 N N . LEU A 1 149 ? -4.630 1.487 -0.734 1.00 98.81 149 LEU A N 1
ATOM 1170 C CA . LEU A 1 149 ? -5.322 0.198 -0.699 1.00 98.81 149 LEU A CA 1
ATOM 1171 C C . LEU A 1 149 ? -6.399 0.137 0.396 1.00 98.81 149 LEU A C 1
ATOM 1173 O O . LEU A 1 149 ? -7.449 -0.471 0.171 1.00 98.81 149 LEU A O 1
ATOM 1177 N N . ALA A 1 150 ? -6.188 0.794 1.539 1.00 98.75 150 ALA A N 1
ATOM 1178 C CA . ALA A 1 150 ? -7.162 0.862 2.627 1.00 98.75 150 ALA A CA 1
ATOM 1179 C C . ALA A 1 150 ? -8.327 1.823 2.343 1.00 98.75 150 ALA A C 1
ATOM 1181 O O . ALA A 1 150 ? -9.463 1.550 2.748 1.00 98.75 150 ALA A O 1
ATOM 1182 N N . HIS A 1 151 ? -8.079 2.937 1.651 1.00 98.50 151 HIS A N 1
ATOM 1183 C CA . HIS A 1 151 ? -9.090 3.949 1.347 1.00 98.50 151 HIS A CA 1
ATOM 1184 C C . HIS A 1 151 ? -10.102 3.447 0.288 1.00 98.50 151 HIS A C 1
ATOM 1186 O O . HIS A 1 151 ? -9.707 2.771 -0.664 1.00 98.50 151 HIS A O 1
ATOM 1192 N N . PRO A 1 152 ? -11.419 3.734 0.392 1.00 97.44 152 PRO A N 1
ATOM 1193 C CA . PRO A 1 152 ? -12.415 3.215 -0.561 1.00 97.44 152 PRO A CA 1
ATOM 1194 C C . PRO A 1 152 ? -12.326 3.809 -1.973 1.00 97.44 152 PRO A C 1
ATOM 1196 O O . PRO A 1 152 ? -12.858 3.215 -2.905 1.00 97.44 152 PRO A O 1
ATOM 1199 N N . TYR A 1 153 ? -11.700 4.977 -2.123 1.00 96.88 153 TYR A N 1
ATOM 1200 C CA . TYR A 1 153 ? -11.681 5.734 -3.375 1.00 96.88 153 TYR A CA 1
ATOM 1201 C C . TYR A 1 153 ? -10.977 4.990 -4.519 1.00 96.88 153 TYR A C 1
ATOM 1203 O O . TYR A 1 153 ? -9.852 4.512 -4.366 1.00 96.88 153 TYR A O 1
ATOM 1211 N N . GLY A 1 154 ? -11.629 4.976 -5.679 1.00 94.88 154 GLY A N 1
ATOM 1212 C CA . GLY A 1 154 ? -11.089 4.488 -6.939 1.00 94.88 154 GLY A CA 1
ATOM 1213 C C . GLY A 1 154 ? -10.913 2.972 -7.036 1.00 94.88 154 GLY A C 1
ATOM 1214 O O . GLY A 1 154 ? -11.075 2.201 -6.088 1.00 94.88 154 GLY A O 1
ATOM 1215 N N . PHE A 1 155 ? -10.540 2.542 -8.231 1.00 94.56 155 PHE A N 1
ATOM 1216 C CA . PHE A 1 155 ? -10.043 1.208 -8.525 1.00 94.56 155 PHE A CA 1
ATOM 1217 C C . PHE A 1 155 ? -8.511 1.247 -8.510 1.00 94.56 155 PHE A C 1
ATOM 1219 O O . PHE A 1 155 ? -7.919 2.089 -9.179 1.00 94.56 155 PHE A O 1
ATOM 1226 N N . THR A 1 156 ? -7.849 0.396 -7.726 1.00 97.19 156 THR A N 1
ATOM 1227 C CA . THR A 1 156 ? -6.421 0.585 -7.405 1.00 97.19 156 THR A CA 1
ATOM 1228 C C . THR A 1 156 ? -5.512 -0.229 -8.316 1.00 97.19 156 THR A C 1
ATOM 1230 O O . THR A 1 156 ? -5.746 -1.423 -8.515 1.00 97.19 156 THR A O 1
ATOM 1233 N N . ARG A 1 157 ? -4.428 0.381 -8.797 1.00 97.56 157 ARG A N 1
ATOM 1234 C CA . ARG A 1 157 ? -3.340 -0.285 -9.516 1.00 97.56 157 ARG A CA 1
ATOM 1235 C C . ARG A 1 157 ? -2.036 -0.152 -8.737 1.00 97.56 157 ARG A C 1
ATOM 1237 O O . ARG A 1 157 ? -1.561 0.954 -8.506 1.00 97.56 157 ARG A O 1
ATOM 1244 N N . VAL A 1 158 ? -1.459 -1.290 -8.372 1.00 98.56 158 VAL A N 1
ATOM 1245 C CA . VAL A 1 158 ? -0.125 -1.403 -7.767 1.00 98.56 158 VAL A CA 1
ATOM 1246 C C . VAL A 1 158 ? 0.915 -1.458 -8.885 1.00 98.56 158 VAL A C 1
ATOM 1248 O O . VAL A 1 158 ? 0.732 -2.205 -9.845 1.00 98.56 158 VAL A O 1
ATOM 1251 N N . MET A 1 159 ? 1.986 -0.672 -8.792 1.00 98.50 159 MET A N 1
ATOM 1252 C CA . MET A 1 159 ? 3.099 -0.741 -9.741 1.00 98.50 159 MET A CA 1
ATOM 1253 C C . MET A 1 159 ? 4.015 -1.926 -9.405 1.00 98.50 159 MET A C 1
ATOM 1255 O O . MET A 1 159 ? 4.151 -2.306 -8.245 1.00 98.50 159 MET A O 1
ATOM 1259 N N . SER A 1 160 ? 4.611 -2.540 -10.425 1.00 98.19 160 SER A N 1
ATOM 1260 C CA . SER A 1 160 ? 5.686 -3.514 -10.261 1.00 98.19 160 SER A CA 1
ATOM 1261 C C . SER A 1 160 ? 6.801 -3.204 -11.249 1.00 98.19 160 SER A C 1
ATOM 1263 O O . SER A 1 160 ? 6.598 -3.277 -12.462 1.00 98.19 160 SER A O 1
ATOM 1265 N N . SER A 1 161 ? 7.972 -2.883 -10.719 1.00 98.31 161 SER A N 1
ATOM 1266 C CA . SER A 1 161 ? 9.057 -2.233 -11.446 1.00 98.31 161 SER A CA 1
ATOM 1267 C C . SER A 1 161 ? 10.283 -3.133 -11.597 1.00 98.31 161 SER A C 1
ATOM 1269 O O . SER A 1 161 ? 10.350 -4.264 -11.101 1.00 98.31 161 SER A O 1
ATOM 1271 N N . TYR A 1 162 ? 11.291 -2.583 -12.261 1.00 98.19 162 TYR A N 1
ATOM 1272 C CA . TYR A 1 162 ? 12.659 -3.075 -12.292 1.00 98.19 162 TYR A CA 1
ATOM 1273 C C . TYR A 1 162 ? 13.614 -1.942 -11.893 1.00 98.19 162 TYR A C 1
ATOM 1275 O O . TYR A 1 162 ? 13.269 -0.764 -11.981 1.00 98.19 162 TYR A O 1
ATOM 1283 N N . ARG A 1 163 ? 14.811 -2.296 -11.428 1.00 98.19 163 ARG A N 1
ATOM 1284 C CA . ARG A 1 163 ? 15.890 -1.353 -11.130 1.00 98.19 163 ARG A CA 1
ATOM 1285 C C . ARG A 1 163 ? 16.643 -1.007 -12.406 1.00 98.19 163 ARG A C 1
ATOM 1287 O O . ARG A 1 163 ? 16.890 -1.875 -13.238 1.00 98.19 163 ARG A O 1
ATOM 1294 N N . TRP A 1 164 ? 17.068 0.242 -12.483 1.00 97.25 164 TRP A N 1
ATOM 1295 C CA . TRP A 1 164 ? 18.025 0.746 -13.459 1.00 97.25 164 TRP A CA 1
ATOM 1296 C C . TRP A 1 164 ? 19.122 1.517 -12.721 1.00 97.25 164 TRP A C 1
ATOM 1298 O O . TRP A 1 164 ? 18.994 1.793 -11.522 1.00 97.25 164 TRP A O 1
ATOM 1308 N N . ASP A 1 165 ? 20.206 1.848 -13.419 1.00 97.12 165 ASP A N 1
ATOM 1309 C CA . ASP A 1 165 ? 21.303 2.632 -12.844 1.00 97.12 165 ASP A CA 1
ATOM 1310 C C . ASP A 1 165 ? 20.914 4.116 -12.748 1.00 97.12 165 ASP A C 1
ATOM 1312 O O . ASP A 1 165 ? 21.304 4.934 -13.576 1.00 97.12 165 ASP A O 1
ATOM 1316 N N . ARG A 1 166 ? 20.053 4.452 -11.782 1.00 96.56 166 ARG A N 1
ATOM 1317 C CA . ARG A 1 166 ? 19.496 5.800 -11.607 1.00 96.56 166 ARG A CA 1
ATOM 1318 C C . ARG A 1 166 ? 20.603 6.815 -11.316 1.00 96.56 166 ARG A C 1
ATOM 1320 O O . ARG A 1 166 ? 21.296 6.697 -10.306 1.00 96.56 166 ARG A O 1
ATOM 1327 N N . ASN A 1 167 ? 20.702 7.865 -12.133 1.00 97.19 167 ASN A N 1
ATOM 1328 C CA . ASN A 1 167 ? 21.743 8.886 -12.019 1.00 97.19 167 ASN A CA 1
ATOM 1329 C C . ASN A 1 167 ? 21.148 10.299 -12.025 1.00 97.19 167 ASN A C 1
ATOM 1331 O O . ASN A 1 167 ? 20.955 10.908 -13.076 1.00 97.19 167 ASN A O 1
ATOM 1335 N N . ILE A 1 168 ? 20.880 10.841 -10.836 1.00 94.81 168 ILE A N 1
ATOM 1336 C CA . ILE A 1 168 ? 20.277 12.168 -10.689 1.00 94.81 168 ILE A CA 1
ATOM 1337 C C . ILE A 1 168 ? 21.344 13.260 -10.812 1.00 94.81 168 ILE A C 1
ATOM 1339 O O . ILE A 1 168 ? 22.169 13.442 -9.918 1.00 94.81 168 ILE A O 1
ATOM 1343 N N . VAL A 1 169 ? 21.268 14.052 -11.881 1.00 96.25 169 VAL A N 1
ATOM 1344 C CA . VAL A 1 169 ? 22.089 15.250 -12.094 1.00 96.25 169 VAL A CA 1
ATOM 1345 C C . VAL A 1 169 ? 21.163 16.454 -12.211 1.00 96.25 169 VAL A C 1
ATOM 1347 O O . VAL A 1 169 ? 20.276 16.489 -13.059 1.00 96.25 169 VAL A O 1
ATOM 1350 N N . ASN A 1 170 ? 21.351 17.449 -11.338 1.00 92.81 170 ASN A N 1
ATOM 1351 C CA . ASN A 1 170 ? 20.519 18.661 -11.276 1.00 92.81 170 ASN A CA 1
ATOM 1352 C C . ASN A 1 170 ? 19.005 18.372 -11.186 1.00 92.81 170 ASN A C 1
ATOM 1354 O O . ASN A 1 170 ? 18.195 19.068 -11.791 1.00 92.81 170 ASN A O 1
ATOM 1358 N N . GLY A 1 171 ? 18.625 17.332 -10.435 1.00 88.19 1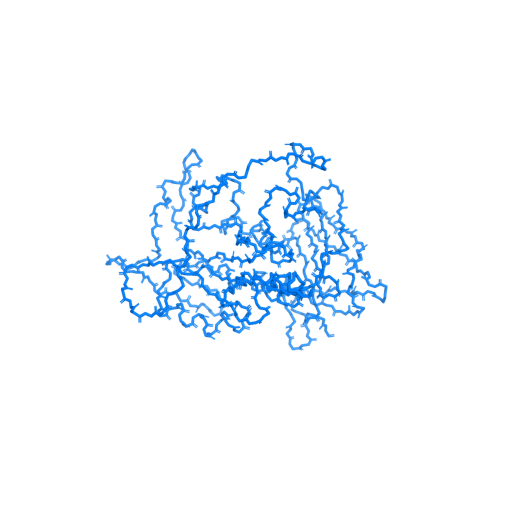71 GLY A N 1
ATOM 1359 C CA . GLY A 1 171 ? 17.225 16.941 -10.234 1.00 88.19 171 GLY A CA 1
ATOM 1360 C C . GLY A 1 171 ? 16.605 16.130 -11.377 1.00 88.19 171 GLY A C 1
ATOM 1361 O O . GLY A 1 171 ? 15.419 15.825 -11.305 1.00 88.19 171 GLY A O 1
ATOM 1362 N N . VAL A 1 172 ? 17.383 15.760 -12.400 1.00 91.88 172 VAL A N 1
ATOM 1363 C CA . VAL A 1 172 ? 16.929 14.950 -13.539 1.00 91.88 172 VAL A CA 1
ATOM 1364 C C . VAL A 1 172 ? 17.740 13.664 -13.614 1.00 91.88 172 VAL A C 1
ATOM 1366 O O . VAL A 1 172 ? 18.971 13.698 -13.549 1.00 91.88 172 VAL A O 1
ATOM 1369 N N . ASP A 1 173 ? 17.057 12.536 -13.771 1.00 95.81 173 ASP A N 1
ATOM 1370 C CA . ASP A 1 173 ? 17.705 11.249 -13.991 1.00 95.81 173 ASP A CA 1
ATOM 1371 C C . ASP A 1 173 ? 18.267 11.163 -15.413 1.00 95.81 173 ASP A C 1
ATOM 1373 O O . ASP A 1 173 ? 17.530 11.133 -16.387 1.00 95.81 173 ASP A O 1
ATOM 1377 N N . GLN A 1 174 ? 19.589 11.110 -15.547 1.00 97.38 174 GLN A N 1
ATOM 1378 C CA . GLN A 1 174 ? 20.259 11.001 -16.848 1.00 97.38 174 GLN A CA 1
ATOM 1379 C C . GLN A 1 174 ? 20.090 9.615 -17.493 1.00 97.38 174 GLN A C 1
ATOM 1381 O O . GLN A 1 174 ? 20.440 9.421 -18.658 1.00 97.38 174 GLN A O 1
ATOM 1386 N N . ASN A 1 175 ? 19.583 8.652 -16.724 1.00 97.44 175 ASN A N 1
ATOM 1387 C CA . ASN A 1 175 ? 19.438 7.251 -17.087 1.00 97.44 175 ASN A CA 1
ATOM 1388 C C . ASN A 1 175 ? 17.969 6.787 -17.072 1.00 97.44 175 ASN A C 1
ATOM 1390 O O . ASN A 1 175 ? 17.701 5.585 -17.077 1.00 97.44 175 ASN A O 1
ATOM 1394 N N . ASP A 1 176 ? 17.020 7.727 -17.096 1.00 95.06 176 ASP A N 1
ATOM 1395 C CA . ASP A 1 176 ? 15.572 7.472 -17.117 1.00 95.06 176 ASP A CA 1
ATOM 1396 C C . ASP A 1 176 ? 15.087 6.654 -18.332 1.00 95.06 176 ASP A C 1
ATOM 1398 O O . ASP A 1 176 ? 14.037 6.014 -18.285 1.00 95.06 176 ASP A O 1
ATOM 1402 N N . TRP A 1 177 ? 15.871 6.631 -19.408 1.00 93.75 177 TRP A N 1
ATOM 1403 C CA . TRP A 1 177 ? 15.615 5.905 -20.650 1.00 93.75 177 TRP A CA 1
ATOM 1404 C C . TRP A 1 177 ? 15.925 4.403 -20.576 1.00 93.75 177 TRP A C 1
ATOM 1406 O O . TRP A 1 177 ? 15.646 3.680 -21.534 1.00 93.75 177 TRP A O 1
ATOM 1416 N N . GLN A 1 178 ? 16.534 3.916 -19.487 1.00 95.75 178 GLN A N 1
ATOM 1417 C CA . GLN A 1 178 ? 16.935 2.513 -19.388 1.00 95.75 178 GLN A CA 1
ATOM 1418 C C . GLN A 1 178 ? 15.722 1.564 -19.374 1.00 95.75 178 GLN A C 1
ATOM 1420 O O . GLN A 1 178 ? 14.811 1.658 -18.540 1.00 95.75 178 GLN A O 1
ATOM 1425 N N . GLY A 1 179 ? 15.750 0.617 -20.314 1.00 93.56 179 GLY A N 1
ATOM 1426 C CA . GLY A 1 179 ? 14.765 -0.453 -20.453 1.00 93.56 179 GLY A CA 1
ATOM 1427 C C . GLY A 1 179 ? 14.871 -1.525 -19.360 1.00 93.56 179 GLY A C 1
ATOM 1428 O O . GLY A 1 179 ? 15.640 -1.377 -18.405 1.00 93.56 179 GLY A O 1
ATOM 1429 N N . PRO A 1 180 ? 14.115 -2.623 -19.490 1.00 95.62 180 PRO A N 1
ATOM 1430 C CA . PRO A 1 180 ? 14.036 -3.650 -18.465 1.00 95.62 180 PRO A CA 1
ATOM 1431 C C . PRO A 1 180 ? 15.341 -4.460 -18.413 1.00 95.62 180 PRO A C 1
ATOM 1433 O O . PRO A 1 180 ? 16.148 -4.403 -19.351 1.00 95.62 180 PRO A O 1
ATOM 1436 N N . PRO A 1 181 ? 15.560 -5.278 -17.366 1.00 96.62 181 PRO A N 1
ATOM 1437 C CA . PRO A 1 181 ? 16.638 -6.257 -17.351 1.00 96.62 181 PRO A CA 1
ATOM 1438 C C . PRO A 1 181 ? 16.620 -7.074 -18.646 1.00 96.62 181 PRO A C 1
ATOM 1440 O O . PRO A 1 181 ? 15.639 -7.753 -18.937 1.00 96.62 181 PRO A O 1
ATOM 1443 N N . SER A 1 182 ? 17.689 -6.980 -19.440 1.00 95.19 182 SER A N 1
ATOM 1444 C CA . SER A 1 182 ? 17.728 -7.509 -20.810 1.00 95.19 182 SER A CA 1
ATOM 1445 C C . SER A 1 182 ? 18.999 -8.314 -21.081 1.00 95.19 182 SER A C 1
ATOM 1447 O O . SER A 1 182 ? 20.031 -8.129 -20.426 1.00 95.19 182 SER A O 1
ATOM 1449 N N . ASN A 1 183 ? 18.911 -9.254 -22.018 1.00 93.69 183 ASN A N 1
ATOM 1450 C CA . ASN A 1 183 ? 20.042 -10.007 -22.554 1.00 93.69 183 ASN A CA 1
ATOM 1451 C C . ASN A 1 183 ? 20.836 -9.148 -23.553 1.00 93.69 183 ASN A C 1
ATOM 1453 O O . ASN A 1 183 ? 20.399 -8.073 -23.957 1.00 93.69 183 ASN A O 1
ATOM 1457 N N . GLY A 1 184 ? 22.011 -9.628 -23.974 1.00 93.50 184 GLY A N 1
ATOM 1458 C CA . GLY A 1 184 ? 22.868 -8.901 -24.923 1.00 93.50 184 GLY A CA 1
ATOM 1459 C C . GLY A 1 184 ? 22.244 -8.676 -26.308 1.00 93.50 184 GLY A C 1
ATOM 1460 O O . GLY A 1 184 ? 22.711 -7.816 -27.045 1.00 93.50 184 GLY A O 1
ATOM 1461 N N . ASP A 1 185 ? 21.190 -9.420 -26.650 1.00 92.56 185 ASP A N 1
ATOM 1462 C CA . ASP A 1 185 ? 20.406 -9.271 -27.882 1.00 92.56 185 ASP A CA 1
ATOM 1463 C C . ASP A 1 185 ? 19.214 -8.301 -27.742 1.00 92.56 185 ASP A C 1
ATOM 1465 O O . ASP A 1 185 ? 18.473 -8.100 -28.701 1.00 92.56 185 ASP A O 1
ATOM 1469 N N . GLY A 1 186 ? 19.022 -7.698 -26.562 1.00 89.75 186 GLY A N 1
ATOM 1470 C CA . GLY A 1 186 ? 17.917 -6.783 -26.268 1.00 89.75 186 GLY A CA 1
ATOM 1471 C C . GLY A 1 186 ? 16.611 -7.463 -25.846 1.00 89.75 186 GLY A C 1
ATOM 1472 O O . GLY A 1 186 ? 15.652 -6.765 -25.525 1.00 89.75 186 GLY A O 1
ATOM 1473 N N . SER A 1 187 ? 16.548 -8.798 -25.800 1.00 91.62 187 SER A N 1
ATOM 1474 C CA . SER A 1 187 ? 15.383 -9.503 -25.256 1.00 91.62 187 SER A CA 1
ATOM 1475 C C . SER A 1 187 ? 15.286 -9.320 -23.739 1.00 91.62 187 SER A C 1
ATOM 1477 O O . SER A 1 187 ? 16.293 -9.368 -23.027 1.00 91.62 187 SER A O 1
ATOM 1479 N N . THR A 1 188 ? 14.071 -9.139 -23.218 1.00 94.19 188 THR A N 1
ATOM 1480 C CA . THR A 1 188 ? 13.842 -9.034 -21.772 1.00 94.19 188 THR A CA 1
ATOM 1481 C C . THR A 1 188 ? 14.232 -10.335 -21.061 1.00 94.19 188 THR A C 1
ATOM 1483 O O . THR A 1 188 ? 13.976 -11.435 -21.556 1.00 94.19 188 THR A O 1
ATOM 1486 N N . LYS A 1 189 ? 14.839 -10.230 -19.879 1.00 95.44 189 LYS A N 1
ATOM 1487 C CA . LYS A 1 189 ? 15.218 -11.367 -19.032 1.00 95.44 189 LYS A CA 1
ATOM 1488 C C . LYS A 1 189 ? 14.012 -11.994 -18.319 1.00 95.44 189 LYS A C 1
ATOM 1490 O O . LYS A 1 189 ? 13.013 -11.315 -18.089 1.00 95.44 189 LYS A O 1
ATOM 1495 N N . PRO A 1 190 ? 14.105 -13.284 -17.936 1.00 96.75 190 PRO A N 1
ATOM 1496 C CA . PRO A 1 190 ? 13.166 -13.892 -16.997 1.00 96.75 190 PRO A CA 1
ATOM 1497 C C . PRO A 1 190 ? 13.081 -13.126 -15.676 1.00 96.75 190 PRO A C 1
ATOM 1499 O O . PRO A 1 190 ? 14.012 -12.414 -15.299 1.00 96.75 190 PRO A O 1
ATOM 1502 N N . VAL A 1 191 ? 11.990 -13.351 -14.943 1.00 97.56 191 VAL A N 1
ATOM 1503 C CA . VAL A 1 191 ? 11.854 -12.921 -13.546 1.00 97.56 191 VAL A CA 1
ATOM 1504 C C . VAL A 1 191 ? 12.130 -14.104 -12.611 1.00 97.56 19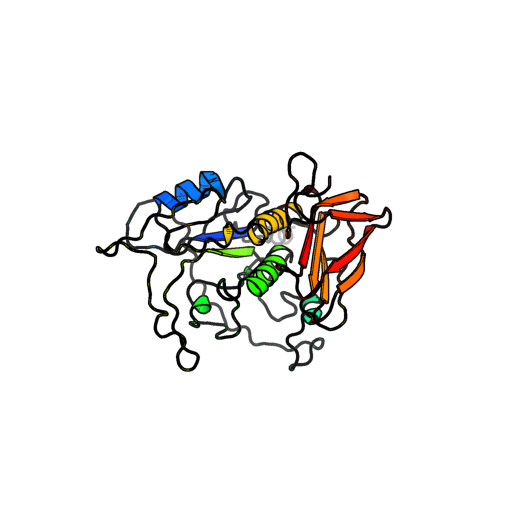1 VAL A C 1
ATOM 1506 O O . VAL A 1 191 ? 11.228 -14.904 -12.352 1.00 97.56 191 VAL A O 1
ATOM 1509 N N . PRO A 1 192 ? 13.364 -14.277 -12.105 1.00 97.44 192 PRO A N 1
ATOM 1510 C CA . PRO A 1 192 ? 13.644 -15.324 -11.130 1.00 97.44 192 PRO A CA 1
ATOM 1511 C C . PRO A 1 192 ? 12.988 -14.995 -9.785 1.00 97.44 192 PRO A C 1
ATOM 1513 O O . PRO A 1 192 ? 13.032 -13.853 -9.327 1.00 97.44 192 PRO A O 1
ATOM 1516 N N . ILE A 1 193 ? 12.413 -16.012 -9.139 1.00 97.81 193 ILE A N 1
ATOM 1517 C CA . ILE A 1 193 ? 11.838 -15.910 -7.793 1.00 97.81 193 ILE A CA 1
ATOM 1518 C C . ILE A 1 193 ? 12.815 -16.519 -6.789 1.00 97.81 193 ILE A C 1
ATOM 1520 O O . ILE A 1 193 ? 13.183 -17.690 -6.896 1.00 97.81 193 ILE A O 1
ATOM 1524 N N . ASN A 1 194 ? 13.220 -15.718 -5.811 1.00 97.75 194 ASN A N 1
ATOM 1525 C CA . ASN A 1 194 ? 14.129 -16.112 -4.744 1.00 97.75 194 ASN A CA 1
ATOM 1526 C C . ASN A 1 194 ? 13.401 -16.950 -3.669 1.00 97.75 194 ASN A C 1
ATOM 1528 O O . ASN A 1 194 ? 12.171 -16.888 -3.564 1.00 97.75 194 ASN A O 1
ATOM 1532 N N . PRO A 1 195 ? 14.127 -17.707 -2.820 1.00 97.00 195 PRO A N 1
ATOM 1533 C CA . PRO A 1 195 ? 13.523 -18.515 -1.752 1.00 97.00 195 PRO A CA 1
ATOM 1534 C C . PRO A 1 195 ? 12.688 -17.720 -0.735 1.00 97.00 195 PRO A C 1
ATOM 1536 O O . PRO A 1 195 ? 11.748 -18.256 -0.156 1.00 97.00 195 PRO A O 1
ATOM 1539 N N . ASP A 1 196 ? 13.000 -16.439 -0.537 1.00 94.62 196 ASP A N 1
ATOM 1540 C CA . ASP A 1 196 ? 12.252 -15.511 0.323 1.00 94.62 196 ASP A CA 1
ATOM 1541 C C . ASP A 1 196 ? 11.032 -14.879 -0.379 1.00 94.62 196 ASP A C 1
ATOM 1543 O O . ASP A 1 196 ? 10.396 -13.973 0.156 1.00 94.62 196 ASP A O 1
ATOM 1547 N N . SER A 1 197 ? 10.683 -15.374 -1.572 1.00 94.88 197 SER A N 1
ATOM 1548 C CA . SER A 1 197 ? 9.617 -14.880 -2.452 1.00 94.88 197 SER A CA 1
ATOM 1549 C C . SER A 1 197 ? 9.858 -13.511 -3.096 1.00 94.88 197 SER A C 1
ATOM 1551 O O . SER A 1 197 ? 8.959 -13.032 -3.795 1.00 94.88 197 SER A O 1
ATOM 1553 N N . THR A 1 198 ? 11.033 -12.897 -2.919 1.00 97.50 198 THR A N 1
ATOM 1554 C CA . THR A 1 198 ? 11.439 -11.701 -3.677 1.00 97.50 198 THR A CA 1
ATOM 1555 C C . THR A 1 198 ? 11.821 -12.065 -5.116 1.00 97.50 198 THR A C 1
ATOM 1557 O O . THR A 1 198 ? 11.920 -13.242 -5.465 1.00 97.50 198 THR A O 1
ATOM 1560 N N . CYS A 1 199 ? 12.023 -11.063 -5.970 1.00 98.19 199 CYS A N 1
ATOM 1561 C CA . CYS A 1 199 ? 12.513 -11.278 -7.330 1.00 98.19 199 CYS A CA 1
ATOM 1562 C C . CYS A 1 199 ? 14.011 -10.979 -7.443 1.00 98.19 199 CYS A C 1
ATOM 1564 O O . CYS A 1 199 ? 14.539 -10.113 -6.743 1.00 98.19 199 CYS A O 1
ATOM 1566 N N . GLY A 1 200 ? 14.694 -11.703 -8.327 1.00 97.06 200 GLY A N 1
ATOM 1567 C CA . GLY A 1 200 ? 16.098 -11.471 -8.672 1.00 97.06 200 GLY A CA 1
ATOM 1568 C C . GLY A 1 200 ? 16.278 -10.657 -9.957 1.00 97.06 200 GLY A C 1
ATOM 1569 O O . GLY A 1 200 ? 15.332 -10.086 -10.495 1.00 97.06 200 GLY A O 1
ATOM 1570 N N . ASP A 1 201 ? 17.518 -10.603 -10.449 1.00 95.19 201 ASP A N 1
ATOM 1571 C CA . ASP A 1 201 ? 17.905 -9.998 -11.737 1.00 95.19 201 ASP A CA 1
ATOM 1572 C C . ASP A 1 201 ? 17.430 -8.554 -11.965 1.00 95.19 201 ASP A C 1
ATOM 1574 O O . ASP A 1 201 ? 17.157 -8.133 -13.086 1.00 95.19 201 ASP A O 1
ATOM 1578 N N . GLY A 1 202 ? 17.362 -7.764 -10.893 1.00 96.12 202 GLY A N 1
ATOM 1579 C CA . GLY A 1 202 ? 16.987 -6.352 -10.959 1.00 96.12 202 GLY A CA 1
ATOM 1580 C C . GLY A 1 202 ? 15.480 -6.097 -10.940 1.00 96.12 202 GLY A C 1
ATOM 1581 O O . GLY A 1 202 ? 15.084 -4.949 -10.766 1.00 96.12 202 GLY A O 1
ATOM 1582 N N . TRP A 1 203 ? 14.630 -7.121 -11.017 1.00 98.31 203 TRP A N 1
ATOM 1583 C CA . TRP A 1 203 ? 13.187 -6.963 -10.822 1.00 98.31 203 TRP A CA 1
ATOM 1584 C C . TRP A 1 203 ? 12.875 -6.582 -9.370 1.00 98.31 203 TRP A C 1
ATOM 1586 O O . TRP A 1 203 ? 13.381 -7.190 -8.427 1.00 98.31 203 TRP A O 1
ATOM 1596 N N . VAL A 1 204 ? 12.061 -5.544 -9.172 1.00 98.62 204 VAL A N 1
ATOM 1597 C CA . VAL A 1 204 ? 11.758 -5.003 -7.835 1.00 98.62 204 VAL A CA 1
ATOM 1598 C C . VAL A 1 204 ? 10.635 -5.789 -7.169 1.00 98.62 204 VAL A C 1
ATOM 1600 O O . VAL A 1 204 ? 10.733 -6.123 -5.986 1.00 98.62 204 VAL A O 1
ATOM 1603 N N . CYS A 1 205 ? 9.589 -6.103 -7.936 1.00 98.56 205 CYS A N 1
ATOM 1604 C CA . CYS A 1 205 ? 8.426 -6.857 -7.480 1.00 98.56 205 CYS A CA 1
ATOM 1605 C C . CYS A 1 205 ? 7.781 -6.295 -6.203 1.00 98.56 205 CYS A C 1
ATOM 1607 O O . CYS A 1 205 ? 7.554 -7.023 -5.238 1.00 98.56 205 CYS A O 1
ATOM 1609 N N . GLU A 1 206 ? 7.430 -5.009 -6.205 1.00 98.81 206 GLU A N 1
ATOM 1610 C CA . GLU A 1 206 ? 6.731 -4.331 -5.104 1.00 98.81 206 GLU A CA 1
ATOM 1611 C C . GLU A 1 206 ? 5.453 -5.081 -4.703 1.00 98.81 206 GLU A C 1
ATOM 1613 O O . GLU A 1 206 ? 5.139 -5.220 -3.524 1.00 98.81 206 GLU A O 1
ATOM 1618 N N . HIS A 1 207 ? 4.753 -5.669 -5.678 1.00 98.62 207 HIS A N 1
ATOM 1619 C CA . HIS A 1 207 ? 3.570 -6.501 -5.453 1.00 98.62 207 HIS A CA 1
ATOM 1620 C C . HIS A 1 207 ? 3.829 -7.756 -4.591 1.00 98.62 207 HIS A C 1
ATOM 1622 O O . HIS A 1 207 ? 2.874 -8.339 -4.074 1.00 98.62 207 HIS A O 1
ATOM 1628 N N . ARG A 1 208 ? 5.096 -8.169 -4.424 1.00 98.56 208 ARG A N 1
ATOM 1629 C CA . ARG A 1 208 ? 5.529 -9.280 -3.559 1.00 98.56 208 ARG A CA 1
ATOM 1630 C C . ARG A 1 208 ? 5.953 -8.839 -2.164 1.00 98.56 208 ARG A C 1
ATOM 1632 O O . ARG A 1 208 ? 6.087 -9.684 -1.278 1.00 98.56 208 ARG A O 1
ATOM 1639 N N . TRP A 1 209 ? 6.141 -7.539 -1.936 1.00 98.69 209 TRP A N 1
ATOM 1640 C CA . TRP A 1 209 ? 6.474 -7.023 -0.612 1.00 98.69 209 TRP A CA 1
ATOM 1641 C C . TRP A 1 209 ? 5.316 -7.316 0.335 1.00 98.69 209 TRP A C 1
ATOM 1643 O O . TRP A 1 209 ? 4.160 -7.025 0.017 1.00 98.69 209 TRP A O 1
ATOM 1653 N N . ARG A 1 210 ? 5.615 -7.900 1.500 1.00 98.56 210 ARG A N 1
ATOM 1654 C CA . ARG A 1 210 ? 4.605 -8.361 2.466 1.00 98.56 210 ARG A CA 1
ATOM 1655 C C . ARG A 1 210 ? 3.573 -7.275 2.762 1.00 98.56 210 ARG A C 1
ATOM 1657 O O . ARG A 1 210 ? 2.380 -7.547 2.702 1.00 98.56 210 ARG A O 1
ATOM 1664 N N . GLN A 1 211 ? 4.046 -6.058 3.003 1.00 98.75 211 GLN A N 1
ATOM 1665 C CA . GLN A 1 211 ? 3.252 -4.877 3.321 1.00 98.75 211 GLN A CA 1
ATOM 1666 C C . GLN A 1 211 ? 2.248 -4.557 2.202 1.00 98.75 211 GLN A C 1
ATOM 1668 O O . GLN A 1 211 ? 1.085 -4.290 2.475 1.00 98.75 211 GLN A O 1
ATOM 1673 N N . ILE A 1 212 ? 2.652 -4.652 0.932 1.00 98.81 212 ILE A N 1
ATOM 1674 C CA . ILE A 1 212 ? 1.787 -4.350 -0.220 1.00 98.81 212 ILE A CA 1
ATOM 1675 C C . ILE A 1 212 ? 0.834 -5.514 -0.504 1.00 98.81 212 ILE A C 1
ATOM 1677 O O . ILE A 1 212 ? -0.378 -5.315 -0.601 1.00 98.81 212 ILE A O 1
ATOM 1681 N N . LYS A 1 213 ? 1.358 -6.742 -0.571 1.00 98.31 213 LYS A N 1
ATOM 1682 C CA . LYS A 1 213 ? 0.579 -7.972 -0.786 1.00 98.31 213 LYS A CA 1
ATOM 1683 C C . LYS A 1 213 ? -0.530 -8.124 0.260 1.00 98.31 213 LYS A C 1
ATOM 1685 O O . LYS A 1 213 ? -1.683 -8.386 -0.076 1.00 98.31 213 LYS A O 1
ATOM 1690 N N . ASN A 1 214 ? -0.203 -7.916 1.533 1.00 98.69 214 ASN A N 1
ATOM 1691 C CA . ASN A 1 214 ? -1.179 -8.011 2.611 1.00 98.69 214 ASN A CA 1
ATOM 1692 C C . ASN A 1 214 ? -2.190 -6.860 2.575 1.00 98.69 214 ASN A C 1
ATOM 1694 O O . ASN A 1 214 ? -3.353 -7.078 2.900 1.00 98.69 214 ASN A O 1
ATOM 1698 N N . MET A 1 215 ? -1.812 -5.665 2.112 1.00 98.88 215 MET A N 1
ATOM 1699 C CA . MET A 1 215 ? -2.773 -4.573 1.921 1.00 98.88 215 MET A CA 1
ATOM 1700 C C . MET A 1 215 ? -3.703 -4.786 0.718 1.00 98.88 215 MET A C 1
ATOM 1702 O O . MET A 1 215 ? -4.846 -4.325 0.733 1.00 98.88 215 MET A O 1
ATOM 1706 N N . VAL A 1 216 ? -3.288 -5.559 -0.289 1.00 98.62 216 VAL A N 1
ATOM 1707 C CA . VAL A 1 216 ? -4.200 -6.057 -1.333 1.00 98.62 216 VAL A CA 1
ATOM 1708 C C . VAL A 1 216 ? -5.227 -7.019 -0.730 1.00 98.62 216 VAL A C 1
ATOM 1710 O O . VAL A 1 216 ? -6.423 -6.905 -1.013 1.00 98.62 216 VAL A O 1
ATOM 1713 N N . ALA A 1 217 ? -4.803 -7.918 0.164 1.00 98.12 217 ALA A N 1
ATOM 1714 C CA . ALA A 1 217 ? -5.726 -8.761 0.924 1.00 98.12 217 ALA A CA 1
ATOM 1715 C C . ALA A 1 217 ? -6.655 -7.925 1.826 1.00 98.12 217 ALA A C 1
ATOM 1717 O O . ALA A 1 217 ? -7.869 -8.123 1.775 1.00 98.12 217 ALA A O 1
ATOM 1718 N N . PHE A 1 218 ? -6.127 -6.930 2.549 1.00 98.75 218 PHE A N 1
ATOM 1719 C CA . PHE A 1 218 ? -6.906 -5.984 3.355 1.00 98.75 218 PHE A CA 1
ATOM 1720 C C . PHE A 1 218 ? -8.022 -5.345 2.525 1.00 98.75 218 PHE A C 1
ATOM 1722 O O . PHE A 1 218 ? -9.186 -5.403 2.919 1.00 98.75 218 PHE A O 1
ATOM 1729 N N . ARG A 1 219 ? -7.696 -4.792 1.344 1.00 98.50 219 ARG A N 1
ATOM 1730 C CA . ARG A 1 219 ? -8.672 -4.147 0.449 1.00 98.50 219 ARG A CA 1
ATOM 1731 C C . ARG A 1 219 ? -9.824 -5.079 0.078 1.00 98.50 219 ARG A C 1
ATOM 1733 O O . ARG A 1 219 ? -10.973 -4.644 0.021 1.00 98.50 219 ARG A O 1
ATOM 1740 N N . ASN A 1 220 ? -9.519 -6.355 -0.147 1.00 97.56 220 ASN A N 1
ATOM 1741 C CA . ASN A 1 220 ? -10.523 -7.368 -0.451 1.00 97.56 220 ASN A CA 1
ATOM 1742 C C . ASN A 1 220 ? -11.434 -7.650 0.754 1.00 97.56 220 ASN A C 1
ATOM 1744 O O . ASN A 1 220 ? -12.650 -7.700 0.592 1.00 97.56 220 ASN A O 1
ATOM 1748 N N . VAL A 1 221 ? -10.864 -7.796 1.955 1.00 98.19 221 VAL A N 1
ATOM 1749 C CA . VAL A 1 221 ? -11.613 -8.071 3.198 1.00 98.19 221 VAL A CA 1
ATOM 1750 C C . VAL A 1 221 ? -12.586 -6.941 3.534 1.00 98.19 221 VAL A C 1
ATOM 1752 O O . VAL A 1 221 ? -13.700 -7.180 4.000 1.00 98.19 221 VAL A O 1
ATOM 1755 N N . VAL A 1 222 ? -12.175 -5.699 3.283 1.00 98.19 222 VAL A N 1
ATOM 1756 C CA . VAL A 1 222 ? -12.955 -4.501 3.617 1.00 98.19 222 VAL A CA 1
ATOM 1757 C C . VAL A 1 222 ? -13.804 -3.973 2.458 1.00 98.19 222 VAL A C 1
ATOM 1759 O O . VAL A 1 222 ? -14.366 -2.877 2.544 1.00 98.19 222 VAL A O 1
ATOM 1762 N N . ASN A 1 223 ? -13.889 -4.715 1.352 1.00 96.19 223 ASN A N 1
ATOM 1763 C CA . ASN A 1 223 ? -14.612 -4.272 0.169 1.00 96.19 223 ASN A CA 1
ATOM 1764 C C . ASN A 1 223 ? -16.090 -3.973 0.501 1.00 96.19 223 ASN A C 1
ATOM 1766 O O . ASN A 1 223 ? -16.737 -4.694 1.261 1.00 96.19 223 ASN A O 1
ATOM 1770 N N . GLY A 1 224 ? -16.612 -2.863 -0.025 1.00 94.69 224 GLY A N 1
ATOM 1771 C CA . GLY A 1 224 ? -17.967 -2.373 0.260 1.00 94.69 224 GLY A CA 1
ATOM 1772 C C . GLY A 1 224 ? -18.179 -1.722 1.636 1.00 94.69 224 GLY A C 1
ATOM 1773 O O . GLY A 1 224 ? -19.241 -1.154 1.868 1.00 94.69 224 GLY A O 1
ATOM 1774 N N . GLN A 1 225 ? -17.201 -1.748 2.548 1.00 97.94 225 GLN A N 1
ATOM 1775 C CA . GLN A 1 225 ? -17.345 -1.108 3.859 1.00 97.94 225 GLN A CA 1
ATOM 1776 C C . GLN A 1 225 ? -17.142 0.408 3.787 1.00 97.94 225 GLN A C 1
ATOM 1778 O O . GLN A 1 225 ? -16.268 0.894 3.062 1.00 97.94 225 GLN A O 1
ATOM 1783 N N . ALA A 1 226 ? -17.905 1.159 4.580 1.00 97.38 226 ALA A N 1
ATOM 1784 C CA . ALA A 1 226 ? -17.793 2.614 4.650 1.00 97.38 226 ALA A CA 1
ATOM 1785 C C . ALA A 1 226 ? -16.444 3.061 5.238 1.00 97.38 226 ALA A C 1
ATOM 1787 O O . ALA A 1 226 ? -15.862 2.372 6.073 1.00 97.38 226 ALA A O 1
ATOM 1788 N N . PHE A 1 227 ? -15.956 4.228 4.819 1.00 98.19 227 PHE A N 1
ATOM 1789 C CA . PHE A 1 227 ? -14.868 4.929 5.503 1.00 98.19 227 PHE A CA 1
ATOM 1790 C C . PHE A 1 227 ? -15.409 5.536 6.801 1.00 98.19 227 PHE A C 1
ATOM 1792 O O . PHE A 1 227 ? -16.435 6.216 6.786 1.00 98.19 227 PHE A O 1
ATOM 1799 N N . SER A 1 228 ? -14.809 5.214 7.945 1.00 98.06 228 SER A N 1
ATOM 1800 C CA . SER A 1 228 ? -15.376 5.526 9.267 1.00 98.06 228 SER A CA 1
ATOM 1801 C C . SER A 1 228 ? -14.289 5.641 10.334 1.00 98.06 228 SER A C 1
ATOM 1803 O O . SER A 1 228 ? -13.157 5.230 10.101 1.00 98.06 228 SER A O 1
ATOM 1805 N N . ASN A 1 229 ? -14.634 6.141 11.525 1.00 97.94 229 ASN A N 1
ATOM 1806 C CA . ASN A 1 229 ? -13.720 6.272 12.673 1.00 97.94 229 ASN A CA 1
ATOM 1807 C C . ASN A 1 229 ? -12.388 6.962 12.324 1.00 97.94 229 ASN A C 1
ATOM 1809 O O . ASN A 1 229 ? -11.329 6.519 12.756 1.00 97.94 229 ASN A O 1
ATOM 1813 N N . TRP A 1 230 ? -12.445 8.018 11.509 1.00 98.44 230 TRP A N 1
ATOM 1814 C CA . TRP A 1 230 ? -11.274 8.843 11.241 1.00 98.44 230 TRP A CA 1
ATOM 1815 C C . TRP A 1 230 ? -10.777 9.498 12.535 1.00 98.44 230 TRP A C 1
ATOM 1817 O O . TRP A 1 230 ? -11.568 10.069 13.290 1.00 98.44 230 TRP A O 1
ATOM 1827 N N . TRP A 1 231 ? -9.469 9.458 12.746 1.00 98.56 231 TRP A N 1
ATOM 1828 C CA . TRP A 1 231 ? -8.764 10.201 13.781 1.00 98.56 231 TRP A CA 1
ATOM 1829 C C . TRP A 1 231 ? -7.467 10.758 13.198 1.00 98.56 231 TRP A C 1
ATOM 1831 O O . TRP A 1 231 ? -6.834 10.114 12.363 1.00 98.56 231 TRP A O 1
ATOM 1841 N N . ASP A 1 232 ? -7.073 11.935 13.661 1.00 97.62 232 ASP A N 1
ATOM 1842 C CA . ASP A 1 232 ? -5.781 12.548 13.389 1.00 97.62 232 ASP A CA 1
ATOM 1843 C C . ASP A 1 232 ? -5.336 13.360 14.608 1.00 97.62 232 ASP A C 1
ATOM 1845 O O . ASP A 1 232 ? -6.161 13.723 15.454 1.00 97.62 232 ASP A O 1
ATOM 1849 N N . ASN A 1 233 ? -4.042 13.652 14.686 1.00 95.81 233 ASN A N 1
ATOM 1850 C CA . ASN A 1 233 ? -3.461 14.531 15.699 1.00 95.81 233 ASN A CA 1
ATOM 1851 C C . ASN A 1 233 ? -3.331 15.999 15.240 1.00 95.81 233 ASN A C 1
ATOM 1853 O O . ASN A 1 233 ? -2.677 16.788 15.920 1.00 95.81 233 ASN A O 1
ATOM 1857 N N . GLY A 1 234 ? -3.915 16.371 14.096 1.00 93.25 234 GLY A N 1
ATOM 1858 C CA . GLY A 1 234 ? -3.697 17.666 13.448 1.00 93.25 234 GLY A CA 1
ATOM 1859 C C . GLY A 1 234 ? -2.391 17.791 12.649 1.00 93.25 234 GLY A C 1
ATOM 1860 O O . GLY A 1 234 ? -2.127 18.878 12.140 1.00 93.25 234 GLY A O 1
ATOM 1861 N N . ASP A 1 235 ? -1.603 16.718 12.511 1.00 93.50 235 ASP A N 1
ATOM 1862 C CA . ASP A 1 235 ? -0.350 16.686 11.744 1.00 93.50 235 ASP A CA 1
ATOM 1863 C C . ASP A 1 235 ? -0.250 15.412 10.873 1.00 93.50 235 ASP A C 1
ATOM 1865 O O . ASP A 1 235 ? -1.090 15.237 9.976 1.00 93.50 235 ASP A O 1
ATOM 1869 N N . ASN A 1 236 ? 0.724 14.513 11.099 1.00 95.06 236 ASN A N 1
ATOM 1870 C CA . ASN A 1 236 ? 0.960 13.334 10.254 1.00 95.06 236 ASN A CA 1
ATOM 1871 C C . ASN A 1 236 ? 0.707 11.978 10.930 1.00 95.06 236 ASN A C 1
ATOM 1873 O O . ASN A 1 236 ? 1.037 10.931 10.358 1.00 95.06 236 ASN A O 1
ATOM 1877 N N . GLN A 1 237 ? 0.072 11.964 12.103 1.00 98.12 237 GLN A N 1
ATOM 1878 C CA . GLN A 1 237 ? -0.500 10.750 12.683 1.00 98.12 237 GLN A CA 1
ATOM 1879 C C . GLN A 1 237 ? -1.985 10.677 12.356 1.00 98.12 237 GLN A C 1
ATOM 1881 O O . GLN A 1 237 ? -2.766 11.543 12.748 1.00 98.12 237 GLN A O 1
ATOM 1886 N N . ILE A 1 238 ? -2.381 9.623 11.644 1.00 98.62 238 ILE A N 1
ATOM 1887 C CA . ILE A 1 238 ? -3.763 9.420 11.204 1.00 98.62 238 ILE A CA 1
ATOM 1888 C C . ILE A 1 238 ? -4.199 7.976 11.408 1.00 98.62 238 ILE A C 1
ATOM 1890 O O . ILE A 1 238 ? -3.394 7.045 11.394 1.00 98.62 238 ILE A O 1
ATOM 1894 N N . SER A 1 239 ? -5.502 7.765 11.539 1.00 98.75 239 SER A N 1
ATOM 1895 C CA . SER A 1 239 ? -6.092 6.433 11.475 1.00 98.75 239 SER A CA 1
ATOM 1896 C C . SER A 1 239 ? -7.518 6.476 10.952 1.00 98.75 239 SER A C 1
ATOM 1898 O O . SER A 1 239 ? -8.193 7.502 11.027 1.00 98.75 239 SER A O 1
ATOM 1900 N N . PHE A 1 240 ? -7.979 5.350 10.418 1.00 98.88 240 PHE A N 1
ATOM 1901 C CA . PHE A 1 240 ? -9.372 5.164 10.043 1.00 98.88 240 PHE A CA 1
ATOM 1902 C C . PHE A 1 240 ? -9.732 3.684 9.956 1.00 98.88 240 PHE A C 1
ATOM 1904 O O . PHE A 1 240 ? -8.887 2.799 9.809 1.00 98.88 240 PHE A O 1
ATOM 1911 N N . SER A 1 241 ? -11.033 3.428 9.991 1.00 98.75 241 SER A N 1
ATOM 1912 C CA . SER A 1 241 ? -11.627 2.111 9.799 1.00 98.75 241 SER A CA 1
ATOM 1913 C C . SER A 1 241 ? -12.359 2.003 8.466 1.00 98.75 241 SER A C 1
ATOM 1915 O O . SER A 1 241 ? -12.820 2.987 7.874 1.00 98.75 241 SER A O 1
ATOM 1917 N N . ARG A 1 242 ? -12.516 0.762 8.021 1.00 98.69 242 ARG A N 1
ATOM 1918 C CA . ARG A 1 242 ? -13.434 0.365 6.964 1.00 98.69 242 ARG A CA 1
ATOM 1919 C C . ARG A 1 242 ? -14.545 -0.472 7.584 1.00 98.69 242 ARG A C 1
ATOM 1921 O O . ARG A 1 242 ? -14.423 -1.693 7.723 1.00 98.69 242 ARG A O 1
ATOM 1928 N N . GLY A 1 243 ? -15.613 0.216 7.988 1.00 97.88 243 GLY A N 1
ATOM 1929 C CA . GLY A 1 243 ? -16.712 -0.356 8.763 1.00 97.88 243 GLY A CA 1
ATOM 1930 C C . GLY A 1 243 ? -16.194 -1.098 9.995 1.00 97.88 243 GLY A C 1
ATOM 1931 O O . GLY A 1 243 ? -15.379 -0.574 10.746 1.00 97.88 243 GLY A O 1
ATOM 1932 N N . ASN A 1 244 ? -16.629 -2.345 10.162 1.00 98.06 244 ASN A N 1
ATOM 1933 C CA . ASN A 1 244 ? -16.168 -3.244 11.225 1.00 98.06 244 ASN A CA 1
ATOM 1934 C C . ASN A 1 244 ? -15.226 -4.351 10.715 1.00 98.06 244 ASN A C 1
ATOM 1936 O O . ASN A 1 244 ? -15.109 -5.405 11.347 1.00 98.06 244 ASN A O 1
ATOM 1940 N N . LYS A 1 245 ? -14.600 -4.151 9.546 1.00 98.69 245 LYS A N 1
ATOM 1941 C CA . LYS A 1 245 ? -13.794 -5.179 8.866 1.00 98.69 245 LYS A CA 1
ATOM 1942 C C . LYS A 1 245 ? -12.307 -4.888 8.811 1.00 98.69 245 LYS A C 1
ATOM 1944 O O . LYS A 1 245 ? -11.549 -5.841 8.681 1.00 98.69 245 LYS A O 1
ATOM 1949 N N . GLY A 1 246 ? -11.877 -3.633 8.886 1.00 98.75 246 GLY A N 1
ATOM 1950 C CA . GLY A 1 246 ? -10.452 -3.318 8.930 1.00 98.75 246 GLY A CA 1
ATOM 1951 C C . GLY A 1 246 ? -10.155 -1.947 9.502 1.00 98.75 246 GLY A C 1
ATOM 1952 O O . GLY A 1 246 ? -11.016 -1.071 9.506 1.00 98.75 246 GLY A O 1
ATOM 1953 N N . PHE A 1 247 ? -8.929 -1.783 9.979 1.00 98.94 247 PHE A N 1
ATOM 1954 C CA . PHE A 1 247 ? -8.415 -0.566 10.588 1.00 98.94 247 PHE A CA 1
ATOM 1955 C C . PHE A 1 247 ? -6.959 -0.352 10.167 1.00 98.94 247 PHE A C 1
ATOM 1957 O O . PHE A 1 247 ? -6.176 -1.304 10.151 1.00 98.94 247 PHE A O 1
ATOM 1964 N N . LEU A 1 248 ? -6.619 0.887 9.816 1.00 98.94 248 LEU A N 1
ATOM 1965 C CA . LEU A 1 248 ? -5.271 1.330 9.466 1.00 98.94 248 LEU A CA 1
ATOM 1966 C C . LEU A 1 248 ? -4.902 2.513 10.362 1.00 98.94 248 LEU A C 1
ATOM 1968 O O . LEU A 1 248 ? -5.693 3.444 10.507 1.00 98.94 248 LEU A O 1
ATOM 1972 N N . VAL A 1 249 ? -3.691 2.493 10.909 1.00 98.88 249 VAL A N 1
ATOM 1973 C CA . VAL A 1 249 ? -3.078 3.620 11.621 1.00 98.88 249 VAL A CA 1
ATOM 1974 C C . VAL A 1 249 ? -1.691 3.876 11.047 1.00 98.88 249 VAL A C 1
ATOM 1976 O O . VAL A 1 249 ? -0.940 2.936 10.800 1.00 98.88 249 VAL A O 1
ATOM 1979 N N . ILE A 1 250 ? -1.366 5.143 10.811 1.00 98.81 250 ILE A N 1
ATOM 1980 C CA . ILE A 1 250 ? -0.112 5.604 10.220 1.00 98.81 250 ILE A CA 1
ATOM 1981 C C . ILE A 1 250 ? 0.501 6.646 11.152 1.00 98.81 250 ILE A C 1
ATOM 1983 O O . ILE A 1 250 ? -0.187 7.567 11.588 1.00 98.81 250 ILE A O 1
ATOM 1987 N N . ASN A 1 251 ? 1.800 6.517 11.406 1.00 98.50 251 ASN A N 1
ATOM 1988 C CA . ASN A 1 251 ? 2.623 7.548 12.014 1.00 98.50 251 ASN A CA 1
ATOM 1989 C C . ASN A 1 251 ? 3.655 8.041 10.992 1.00 98.50 251 ASN A C 1
ATOM 1991 O O . ASN A 1 251 ? 4.605 7.332 10.671 1.00 98.50 251 ASN A O 1
ATOM 1995 N N . ASN A 1 252 ? 3.465 9.251 10.476 1.00 97.44 252 ASN A N 1
ATOM 1996 C CA . ASN A 1 252 ? 4.452 9.923 9.632 1.00 97.44 252 ASN A CA 1
ATOM 1997 C C . ASN A 1 252 ? 4.976 11.220 10.273 1.00 97.44 252 ASN A C 1
ATOM 1999 O O . ASN A 1 252 ? 5.497 12.078 9.570 1.00 97.44 252 ASN A O 1
ATOM 2003 N N . ASP A 1 253 ? 4.804 11.369 11.588 1.00 97.19 253 ASP A N 1
ATOM 2004 C CA . ASP A 1 253 ? 5.437 12.435 12.364 1.00 97.19 253 ASP A CA 1
ATOM 2005 C C . ASP A 1 253 ? 6.832 12.005 12.839 1.00 97.19 253 ASP A C 1
ATOM 2007 O O . ASP A 1 253 ? 7.192 10.826 12.816 1.00 97.19 253 ASP A O 1
ATOM 2011 N N . ASP A 1 254 ? 7.612 12.966 13.335 1.00 97.06 254 ASP A N 1
ATOM 2012 C CA . ASP A 1 254 ? 8.968 12.740 13.850 1.00 97.06 254 ASP A CA 1
ATOM 2013 C C . ASP A 1 254 ? 9.006 12.295 15.330 1.00 97.06 254 ASP A C 1
ATOM 2015 O O . ASP A 1 254 ? 10.065 12.298 15.965 1.00 97.06 254 ASP A O 1
ATOM 2019 N N . TRP A 1 255 ? 7.867 11.876 15.895 1.00 98.19 255 TRP A N 1
ATOM 2020 C CA . TRP A 1 255 ? 7.744 11.354 17.263 1.00 98.19 255 TRP A CA 1
ATOM 2021 C C . TRP A 1 255 ? 6.835 10.119 17.341 1.00 98.19 255 TRP A C 1
ATOM 2023 O O . TRP A 1 255 ? 6.149 9.760 16.386 1.00 98.19 255 TRP A O 1
ATOM 2033 N N . GLU A 1 256 ? 6.844 9.428 18.484 1.00 98.44 256 GLU A N 1
ATOM 2034 C CA . GLU A 1 256 ? 6.032 8.225 18.708 1.00 98.44 256 GLU A CA 1
ATOM 2035 C C . GLU A 1 256 ? 4.526 8.543 18.725 1.00 98.44 256 GLU A C 1
ATOM 2037 O O . GLU A 1 256 ? 4.076 9.455 19.419 1.00 98.44 256 GLU A O 1
ATOM 2042 N N . LEU A 1 257 ? 3.737 7.740 18.011 1.00 98.56 257 LEU A N 1
ATOM 2043 C CA . LEU A 1 257 ? 2.288 7.663 18.193 1.00 98.56 257 LEU A CA 1
ATOM 2044 C C . LEU A 1 257 ? 2.018 6.730 19.371 1.00 98.56 257 LEU A C 1
ATOM 2046 O O . LEU A 1 257 ? 2.400 5.565 19.299 1.00 98.56 257 LEU A O 1
ATOM 2050 N N . ASN A 1 258 ? 1.352 7.206 20.424 1.00 98.44 258 ASN A N 1
ATOM 2051 C CA . ASN A 1 258 ? 0.980 6.407 21.598 1.00 98.44 258 ASN A CA 1
ATOM 2052 C C . ASN A 1 258 ? -0.457 6.729 22.021 1.00 98.44 258 ASN A C 1
ATOM 2054 O O . ASN A 1 258 ? -0.688 7.528 22.925 1.00 98.44 258 ASN A O 1
ATOM 2058 N N . GLU A 1 259 ? -1.422 6.118 21.339 1.00 98.56 259 GLU A N 1
ATOM 2059 C CA . GLU A 1 259 ? -2.833 6.489 21.440 1.00 98.56 259 GLU A CA 1
ATOM 2060 C C . GLU A 1 259 ? -3.746 5.272 21.552 1.00 98.56 259 GLU A C 1
ATOM 2062 O O . GLU A 1 259 ? -3.461 4.194 21.029 1.00 98.56 259 GLU A O 1
ATOM 2067 N N . THR A 1 260 ? -4.885 5.446 22.224 1.00 98.69 260 THR A N 1
ATOM 2068 C CA . THR A 1 260 ? -5.954 4.437 22.242 1.00 98.69 260 THR A CA 1
ATOM 2069 C C . THR A 1 260 ? -7.060 4.869 21.299 1.00 98.69 260 THR A C 1
ATOM 2071 O O . THR A 1 260 ? -7.751 5.848 21.570 1.00 98.69 260 THR A O 1
ATOM 2074 N N . LEU A 1 261 ? -7.263 4.128 20.214 1.00 98.69 261 LEU A N 1
ATOM 2075 C CA . LEU A 1 261 ? -8.095 4.529 19.080 1.00 98.69 261 LEU A CA 1
ATOM 2076 C C . LEU A 1 261 ? -9.339 3.645 18.960 1.00 98.69 261 LEU A C 1
ATOM 2078 O O . LEU A 1 261 ? -9.304 2.460 19.289 1.00 98.69 261 LEU A O 1
ATOM 2082 N N . ASN A 1 262 ? -10.447 4.222 18.486 1.00 98.44 262 ASN A N 1
ATOM 2083 C CA . ASN A 1 262 ? -11.654 3.461 18.168 1.00 98.44 262 ASN A CA 1
ATOM 2084 C C . ASN A 1 262 ? -11.481 2.769 16.813 1.00 98.44 262 ASN A C 1
ATOM 2086 O O . ASN A 1 262 ? -11.504 3.4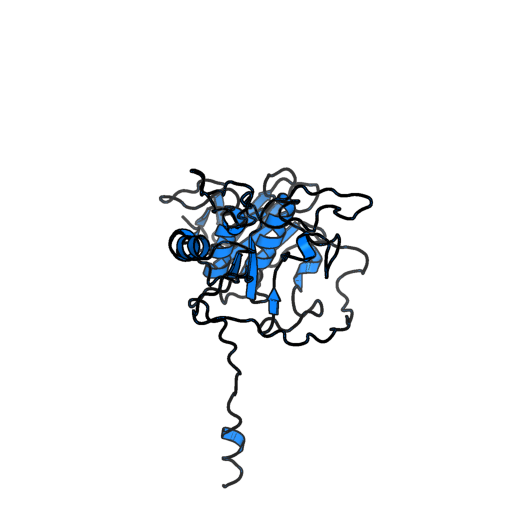24 15.774 1.00 98.44 262 ASN A O 1
ATOM 2090 N N . THR A 1 263 ? -11.336 1.448 16.831 1.00 98.69 263 THR A N 1
ATOM 2091 C CA . THR A 1 263 ? -11.087 0.673 15.612 1.00 98.69 263 THR A CA 1
ATOM 2092 C C . THR A 1 263 ? -12.365 0.334 14.848 1.00 98.69 263 THR A C 1
ATOM 2094 O O . THR A 1 263 ? -12.310 0.034 13.657 1.00 98.69 263 THR A O 1
ATOM 2097 N N . GLY A 1 264 ? -13.518 0.340 15.528 1.00 97.69 264 GLY A N 1
ATOM 2098 C CA . GLY A 1 264 ? -14.776 -0.201 15.007 1.00 97.69 264 GLY A CA 1
ATOM 2099 C C . GLY A 1 264 ? -14.795 -1.728 14.846 1.00 97.69 264 GLY A C 1
ATOM 2100 O O . GLY A 1 264 ? -15.809 -2.280 14.415 1.00 97.69 264 GLY A O 1
ATOM 2101 N N . LEU A 1 265 ? -13.704 -2.425 15.178 1.00 98.69 265 LEU A N 1
ATOM 2102 C CA . LEU A 1 265 ? -13.597 -3.876 15.061 1.00 98.69 265 LEU A CA 1
ATOM 2103 C C . LEU A 1 265 ? -14.181 -4.585 16.293 1.00 98.69 265 LEU A C 1
ATOM 2105 O O . LEU A 1 265 ? -14.141 -4.045 17.399 1.00 98.69 265 LEU A O 1
ATOM 2109 N N . PRO A 1 266 ? -14.685 -5.823 16.143 1.00 98.56 266 PRO A N 1
ATOM 2110 C CA . PRO A 1 266 ? -15.065 -6.653 17.282 1.00 98.56 266 PRO A CA 1
ATOM 2111 C C . PRO A 1 266 ? -13.873 -6.963 18.195 1.00 98.56 266 PRO A C 1
ATOM 2113 O O . PRO A 1 266 ? -12.761 -7.179 17.709 1.00 98.56 266 PRO A O 1
ATOM 2116 N N . GLY A 1 267 ? -14.124 -7.103 19.497 1.00 98.69 267 GLY A N 1
ATOM 2117 C CA . GLY A 1 267 ? -13.084 -7.455 20.464 1.00 98.69 267 GLY A CA 1
ATOM 2118 C C . GLY A 1 267 ? -12.359 -8.773 20.145 1.00 98.69 267 GLY A C 1
ATOM 2119 O O . GLY A 1 267 ? -12.960 -9.742 19.658 1.00 98.69 267 GLY A O 1
ATOM 2120 N N . GLY A 1 268 ? -11.055 -8.803 20.413 1.00 98.56 268 GLY A N 1
ATOM 2121 C CA . GLY A 1 268 ? -10.164 -9.948 20.214 1.00 98.56 268 GLY A CA 1
ATOM 2122 C C . GLY A 1 268 ? -8.747 -9.545 19.808 1.00 98.56 268 GLY A C 1
ATOM 2123 O O . GLY A 1 268 ? -8.437 -8.360 19.704 1.00 98.56 268 GLY A O 1
ATOM 2124 N N . THR A 1 269 ? -7.895 -10.540 19.571 1.00 98.81 269 THR A N 1
ATOM 2125 C CA . THR A 1 269 ? -6.501 -10.339 19.150 1.00 98.81 269 THR A CA 1
ATOM 2126 C C . THR A 1 269 ? -6.392 -10.401 17.633 1.00 98.81 269 THR A C 1
ATOM 2128 O O . THR A 1 269 ? -6.923 -11.318 17.011 1.00 98.81 269 THR A O 1
ATOM 2131 N N . TYR A 1 270 ? -5.702 -9.435 17.038 1.00 98.88 270 TYR A N 1
ATOM 2132 C CA . TYR A 1 270 ? -5.487 -9.322 15.601 1.00 98.88 270 TYR A CA 1
ATOM 2133 C C . TYR A 1 270 ? -3.997 -9.293 15.289 1.00 98.88 270 TYR A C 1
ATOM 2135 O O . TYR A 1 270 ? -3.229 -8.628 15.979 1.00 98.88 270 TYR A O 1
ATOM 2143 N N . CYS A 1 271 ? -3.600 -9.966 14.214 1.00 98.88 271 CYS A N 1
ATOM 2144 C CA . CYS A 1 271 ? -2.249 -9.860 13.685 1.00 98.88 271 CYS A CA 1
ATOM 2145 C C . CYS A 1 271 ? -2.109 -8.590 12.854 1.00 98.88 271 CYS A C 1
ATOM 2147 O O . CYS A 1 271 ? -2.915 -8.363 11.943 1.00 98.88 271 CYS A O 1
ATOM 2149 N N . ASP A 1 272 ? -1.067 -7.809 13.135 1.00 98.81 272 ASP A N 1
ATOM 2150 C CA . ASP A 1 272 ? -0.629 -6.738 12.250 1.00 98.81 272 ASP A CA 1
ATOM 2151 C C . ASP A 1 272 ? -0.061 -7.337 10.960 1.00 98.81 272 ASP A C 1
ATOM 2153 O O . ASP A 1 272 ? 0.935 -8.068 10.962 1.00 98.81 272 ASP A O 1
ATOM 2157 N N . VAL A 1 273 ? -0.709 -7.015 9.845 1.00 98.75 273 VAL A N 1
ATOM 2158 C CA . VAL A 1 273 ? -0.341 -7.552 8.535 1.00 98.75 273 VAL A CA 1
ATOM 2159 C C . VAL A 1 273 ? 0.795 -6.773 7.863 1.00 98.75 273 VAL A C 1
ATOM 2161 O O . VAL A 1 273 ? 1.221 -7.141 6.767 1.00 98.75 273 VAL A O 1
ATOM 2164 N N . ILE A 1 274 ? 1.304 -5.714 8.499 1.00 98.75 274 ILE A N 1
ATOM 2165 C CA . ILE A 1 274 ? 2.454 -4.939 8.018 1.00 98.75 274 ILE A CA 1
ATOM 2166 C C . ILE A 1 274 ? 3.757 -5.539 8.553 1.00 98.75 274 ILE A C 1
ATOM 2168 O O . ILE A 1 274 ? 4.614 -5.982 7.775 1.00 98.75 274 ILE A O 1
ATOM 2172 N N . SER A 1 275 ? 3.889 -5.654 9.878 1.00 98.50 275 SER A N 1
ATOM 2173 C CA . SER A 1 275 ? 5.059 -6.284 10.506 1.00 98.50 275 SER A CA 1
ATOM 2174 C C . SER A 1 275 ? 5.101 -7.806 10.329 1.00 98.50 275 SER A C 1
ATOM 2176 O O . SER A 1 275 ? 6.182 -8.388 10.354 1.00 98.50 275 SER A O 1
ATOM 2178 N N . GLY A 1 276 ? 3.962 -8.461 10.081 1.00 97.94 276 GLY A N 1
ATOM 2179 C CA . GLY A 1 276 ? 3.898 -9.910 9.898 1.00 97.94 276 GLY A CA 1
ATOM 2180 C C . GLY A 1 276 ? 2.634 -10.385 9.188 1.00 97.94 276 GLY A C 1
ATOM 2181 O O . GLY A 1 276 ? 2.169 -9.774 8.228 1.00 97.94 276 GLY A O 1
ATOM 2182 N N . GLN A 1 277 ? 2.125 -11.541 9.609 1.00 96.94 277 GLN A N 1
ATOM 2183 C CA . GLN A 1 277 ? 0.903 -12.158 9.093 1.00 96.94 277 GLN A CA 1
ATOM 2184 C C . GLN A 1 277 ? 0.309 -13.139 10.116 1.00 96.94 277 GLN A C 1
ATOM 2186 O O . GLN A 1 277 ? 0.995 -13.562 11.051 1.00 96.94 277 GLN A O 1
ATOM 2191 N N . LYS A 1 278 ? -0.957 -13.527 9.917 1.00 98.06 278 LYS A N 1
ATOM 2192 C CA . LYS A 1 278 ? -1.562 -14.668 10.616 1.00 98.06 278 LYS A CA 1
ATOM 2193 C C . LYS A 1 278 ? -1.101 -15.959 9.945 1.00 98.06 278 LYS A C 1
ATOM 2195 O O . LYS A 1 278 ? -1.377 -16.177 8.769 1.00 98.06 278 LYS A O 1
ATOM 2200 N N . GLU A 1 279 ? -0.447 -16.834 10.695 1.00 96.38 279 GLU A N 1
ATOM 2201 C CA . GLU A 1 279 ? 0.057 -18.109 10.191 1.00 96.38 279 GLU A CA 1
ATOM 2202 C C . GLU A 1 279 ? -0.130 -19.197 11.246 1.00 96.38 279 GLU A C 1
ATOM 2204 O O . GLU A 1 279 ? 0.338 -19.069 12.371 1.00 96.38 279 GLU A O 1
ATOM 2209 N N . SER A 1 280 ? -0.833 -20.280 10.902 1.00 94.75 280 SER A N 1
ATOM 2210 C CA . SER A 1 280 ? -1.102 -21.394 11.832 1.00 94.75 280 SER A CA 1
ATOM 2211 C C . SER A 1 280 ? -1.707 -20.956 13.181 1.00 94.75 280 SER A C 1
ATOM 2213 O O . SER A 1 280 ? -1.325 -21.466 14.231 1.00 94.75 280 SER A O 1
ATOM 2215 N N . GLY A 1 281 ? -2.627 -19.984 13.162 1.00 94.75 281 GLY A N 1
ATOM 2216 C CA . GLY A 1 281 ? -3.323 -19.508 14.368 1.00 94.75 281 GLY A CA 1
ATOM 2217 C C . GLY A 1 281 ? -2.500 -18.603 15.293 1.00 94.75 281 GLY A C 1
ATOM 2218 O O . GLY A 1 281 ? -2.929 -18.357 16.413 1.00 94.75 281 GLY A O 1
ATOM 2219 N N . ARG A 1 282 ? -1.347 -18.096 14.840 1.00 97.69 282 ARG A N 1
ATOM 2220 C CA . ARG A 1 282 ? -0.501 -17.135 15.568 1.00 97.69 282 ARG A CA 1
ATOM 2221 C C . ARG A 1 282 ? -0.087 -15.974 14.671 1.00 97.69 282 ARG A C 1
ATOM 2223 O O . ARG A 1 282 ? -0.109 -16.100 13.445 1.00 97.69 282 ARG A O 1
ATOM 2230 N N . CYS A 1 283 ? 0.318 -14.869 15.281 1.00 98.50 283 CYS A N 1
ATOM 2231 C CA . CYS A 1 283 ? 0.886 -13.734 14.570 1.00 98.50 283 CYS A CA 1
ATOM 2232 C C . CYS A 1 283 ? 2.405 -13.887 14.467 1.00 98.50 283 CYS A C 1
ATOM 2234 O O . CYS A 1 283 ? 3.073 -14.234 15.438 1.00 98.50 283 CYS A O 1
ATOM 2236 N N . THR A 1 284 ? 2.962 -13.656 13.278 1.00 98.31 284 THR A N 1
ATOM 2237 C CA . THR A 1 284 ? 4.424 -13.644 13.083 1.00 98.31 284 THR A CA 1
ATOM 2238 C C . THR A 1 284 ? 5.052 -12.278 13.360 1.00 98.31 284 THR A C 1
ATOM 2240 O O . THR A 1 284 ? 6.266 -12.190 13.515 1.00 98.31 284 THR A O 1
ATOM 2243 N N . GLY A 1 285 ? 4.228 -11.228 13.414 1.00 97.81 285 GLY A N 1
ATOM 2244 C CA . GLY A 1 285 ? 4.610 -9.856 13.741 1.00 97.81 285 GLY A CA 1
ATOM 2245 C C . GLY A 1 285 ? 3.911 -9.366 15.008 1.00 97.81 285 GLY A C 1
ATOM 2246 O O . GLY A 1 285 ? 3.644 -10.143 15.923 1.00 97.81 285 GLY A O 1
ATOM 2247 N N . LYS A 1 286 ? 3.597 -8.071 15.053 1.00 98.44 286 LYS A N 1
ATOM 2248 C CA . LYS A 1 286 ? 2.896 -7.449 16.180 1.00 98.44 286 LYS A CA 1
ATOM 2249 C C . LYS A 1 286 ? 1.463 -7.978 16.318 1.00 98.44 286 LYS A C 1
ATOM 2251 O O . LYS A 1 286 ? 0.798 -8.306 15.333 1.00 98.44 286 LYS A O 1
ATOM 2256 N N . GLU A 1 287 ? 0.977 -7.991 17.554 1.00 98.62 287 GLU A N 1
ATOM 2257 C CA . GLU A 1 287 ? -0.419 -8.273 17.889 1.00 98.62 287 GLU A CA 1
ATOM 2258 C C . GLU A 1 287 ? -1.111 -6.998 18.366 1.00 98.62 287 GLU A C 1
ATOM 2260 O O . GLU A 1 287 ? -0.522 -6.183 19.079 1.00 98.62 287 GLU A O 1
ATOM 2265 N N . VAL A 1 288 ? -2.380 -6.841 18.001 1.00 98.75 288 VAL A N 1
ATOM 2266 C CA . VAL A 1 288 ? -3.243 -5.759 18.473 1.00 98.75 288 VAL A CA 1
ATOM 2267 C C . VAL A 1 288 ? -4.436 -6.369 19.189 1.00 98.75 288 VAL A C 1
ATOM 2269 O O . VAL A 1 288 ? -5.196 -7.142 18.606 1.00 98.75 288 VAL A O 1
ATOM 2272 N N . VAL A 1 289 ? -4.617 -6.005 20.455 1.00 98.75 289 VAL A N 1
ATOM 2273 C CA . VAL A 1 289 ? -5.767 -6.432 21.255 1.00 98.75 289 VAL A CA 1
ATOM 2274 C C . VAL A 1 289 ? -6.839 -5.353 21.188 1.00 98.75 289 VAL A C 1
ATOM 2276 O O . VAL A 1 289 ? -6.645 -4.241 21.676 1.00 98.75 289 VAL A O 1
ATOM 2279 N N . VAL A 1 290 ? -7.977 -5.693 20.588 1.00 98.81 290 VAL A N 1
ATOM 2280 C CA . VAL A 1 290 ? -9.170 -4.844 20.548 1.00 98.81 290 VAL A CA 1
ATOM 2281 C C . VAL A 1 290 ? -10.070 -5.210 21.726 1.00 98.81 290 VAL A C 1
ATOM 2283 O O . VAL A 1 290 ? -10.444 -6.374 21.896 1.00 98.81 290 VAL A O 1
ATOM 2286 N N . GLY A 1 291 ? -10.414 -4.219 22.545 1.00 98.56 291 GLY A N 1
ATOM 2287 C CA . GLY A 1 291 ? -11.325 -4.352 23.676 1.00 98.56 291 GLY A CA 1
ATOM 2288 C C . GLY A 1 291 ? -12.770 -4.627 23.252 1.00 98.56 291 GLY A C 1
ATOM 2289 O O . GLY A 1 291 ? -13.150 -4.482 22.090 1.00 98.56 291 GLY A O 1
ATOM 2290 N N . GLY A 1 292 ? -13.614 -5.017 24.213 1.00 97.81 292 GLY A N 1
ATOM 2291 C CA . GLY A 1 292 ? -15.050 -5.223 23.970 1.00 97.81 292 GLY A CA 1
ATOM 2292 C C . GLY A 1 292 ? -15.803 -3.945 23.569 1.00 97.81 292 GLY A C 1
ATOM 2293 O O . GLY A 1 292 ? -16.891 -4.027 23.009 1.00 97.81 292 GLY A O 1
ATOM 2294 N N . ASP A 1 293 ? -15.207 -2.780 23.820 1.00 97.50 293 ASP A N 1
ATOM 2295 C CA . ASP A 1 293 ? -15.670 -1.452 23.409 1.00 97.50 293 ASP A CA 1
ATOM 2296 C C . ASP A 1 293 ? -15.198 -1.049 21.995 1.00 97.50 293 ASP A C 1
ATOM 2298 O O . ASP A 1 293 ? -15.490 0.056 21.539 1.00 97.50 293 ASP A O 1
ATOM 2302 N N . GLY A 1 294 ? -14.464 -1.925 21.298 1.00 98.06 294 GLY A N 1
ATOM 2303 C CA . GLY A 1 294 ? -13.930 -1.681 19.957 1.00 98.06 294 GLY A CA 1
ATOM 2304 C C . GLY A 1 294 ? -12.668 -0.813 19.921 1.00 98.06 294 GLY A C 1
ATOM 2305 O O . GLY A 1 294 ? -12.213 -0.449 18.831 1.00 98.06 294 GLY A O 1
ATOM 2306 N N . ARG A 1 295 ? -12.077 -0.470 21.075 1.00 98.75 295 ARG A N 1
ATOM 2307 C CA . ARG A 1 295 ? -10.852 0.339 21.148 1.00 98.75 295 ARG A CA 1
ATOM 2308 C C . ARG A 1 295 ? -9.596 -0.522 21.266 1.00 98.75 295 ARG A C 1
ATOM 2310 O O . ARG A 1 295 ? -9.637 -1.612 21.826 1.00 98.75 295 ARG A O 1
ATOM 2317 N N . ALA A 1 296 ? -8.471 -0.020 20.767 1.00 98.81 296 ALA A N 1
ATOM 2318 C CA . ALA A 1 296 ? -7.158 -0.648 20.923 1.00 98.81 296 ALA A CA 1
ATOM 2319 C C . ALA A 1 296 ? -6.069 0.410 21.132 1.00 98.81 296 ALA A C 1
ATOM 2321 O O . ALA A 1 296 ? -6.179 1.521 20.610 1.00 98.81 296 ALA A O 1
ATOM 2322 N N . SER A 1 297 ? -5.028 0.069 21.892 1.00 98.62 297 SER A N 1
ATOM 2323 C CA . SER A 1 297 ? -3.859 0.931 22.094 1.00 98.62 297 SER A CA 1
ATOM 2324 C C . SER A 1 297 ? -2.796 0.654 21.034 1.00 98.62 297 SER A C 1
ATOM 2326 O O . SER A 1 297 ? -2.425 -0.497 20.808 1.00 98.62 297 SER A O 1
ATOM 2328 N N . PHE A 1 298 ? -2.279 1.713 20.421 1.00 98.75 298 PHE A N 1
ATOM 2329 C CA . PHE A 1 298 ? -1.237 1.666 19.404 1.00 98.75 298 PHE A CA 1
ATOM 2330 C C . PHE A 1 298 ? -0.025 2.455 19.884 1.00 98.75 298 PHE A C 1
ATOM 2332 O O . PHE A 1 298 ? -0.159 3.604 20.296 1.00 98.75 298 PHE A O 1
ATOM 2339 N N . ARG A 1 299 ? 1.150 1.822 19.815 1.00 98.44 299 ARG A N 1
ATOM 2340 C CA . ARG A 1 299 ? 2.458 2.453 20.016 1.00 98.44 299 ARG A CA 1
ATOM 2341 C C . ARG A 1 299 ? 3.313 2.216 18.784 1.00 98.44 299 ARG A C 1
ATOM 2343 O O . ARG A 1 299 ? 3.650 1.067 18.501 1.00 98.44 299 ARG A O 1
ATOM 2350 N N . ILE A 1 300 ? 3.585 3.277 18.033 1.00 98.62 300 ILE A N 1
ATOM 2351 C CA . ILE A 1 300 ? 4.306 3.217 16.760 1.00 98.62 300 ILE A CA 1
ATOM 2352 C C . ILE A 1 300 ? 5.408 4.264 16.798 1.00 98.62 300 ILE A C 1
ATOM 2354 O O . ILE A 1 300 ? 5.135 5.464 16.706 1.00 98.62 300 ILE A O 1
ATOM 2358 N N . SER A 1 301 ? 6.655 3.819 16.927 1.00 98.38 301 SER A N 1
ATOM 2359 C CA . SER A 1 301 ? 7.799 4.729 16.868 1.00 98.38 301 SER A CA 1
ATOM 2360 C C . SER A 1 301 ? 7.994 5.242 15.439 1.00 98.38 301 SER A C 1
ATOM 2362 O O . SER A 1 301 ? 7.881 4.491 14.468 1.00 98.38 301 SER A O 1
ATOM 2364 N N . ASN A 1 302 ? 8.367 6.513 15.298 1.00 96.94 302 ASN A N 1
ATOM 2365 C CA . ASN A 1 302 ? 8.756 7.089 14.013 1.00 96.94 302 ASN A CA 1
ATOM 2366 C C . ASN A 1 302 ? 10.043 6.470 13.435 1.00 96.94 302 ASN A C 1
ATOM 2368 O O . ASN A 1 302 ? 10.377 6.743 12.285 1.00 96.94 302 ASN A O 1
ATOM 2372 N N . GLN A 1 303 ? 10.752 5.628 14.195 1.00 97.69 303 GLN A N 1
ATOM 2373 C CA . GLN A 1 303 ? 11.959 4.912 13.766 1.00 97.69 303 GLN A CA 1
ATOM 2374 C C . GLN A 1 303 ? 11.682 3.480 13.284 1.00 97.69 303 GLN A C 1
ATOM 2376 O O . GLN A 1 303 ? 12.609 2.784 12.874 1.00 97.69 303 GLN A O 1
ATOM 2381 N N . GLU A 1 304 ? 10.430 3.013 13.323 1.00 97.75 304 GLU A N 1
ATOM 2382 C CA . GLU A 1 304 ? 10.088 1.677 12.830 1.00 97.75 304 GLU A CA 1
ATOM 2383 C C . GLU A 1 304 ? 10.345 1.537 11.323 1.00 97.75 304 GLU A C 1
ATOM 2385 O O . GLU A 1 304 ? 10.219 2.508 10.566 1.00 97.75 304 GLU A O 1
ATOM 2390 N N . GLU A 1 305 ? 10.668 0.312 10.882 1.00 97.81 305 GLU A N 1
ATOM 2391 C CA . GLU A 1 305 ? 10.839 -0.021 9.458 1.00 97.81 305 GLU A CA 1
ATOM 2392 C C . GLU A 1 305 ? 9.613 0.414 8.643 1.00 97.81 305 GLU A C 1
ATOM 2394 O O . GLU A 1 305 ? 9.747 1.022 7.580 1.00 97.81 305 GLU A O 1
ATOM 2399 N N . ASP A 1 306 ? 8.431 0.140 9.191 1.00 98.56 306 ASP A N 1
ATOM 2400 C CA . ASP A 1 306 ? 7.124 0.488 8.657 1.00 98.56 306 ASP A CA 1
ATOM 2401 C C . ASP A 1 306 ? 6.306 1.148 9.775 1.00 98.56 306 ASP A C 1
ATOM 2403 O O . ASP A 1 306 ? 5.737 0.437 10.603 1.00 98.56 306 ASP A O 1
ATOM 2407 N N . PRO A 1 307 ? 6.243 2.489 9.853 1.00 98.44 307 PRO A N 1
ATOM 2408 C CA . PRO A 1 307 ? 5.598 3.194 10.961 1.00 98.44 307 PRO A CA 1
ATOM 2409 C C . PRO A 1 307 ? 4.074 3.257 10.766 1.00 98.44 307 PRO A C 1
ATOM 2411 O O . PRO A 1 307 ? 3.445 4.312 10.816 1.00 98.44 307 PRO A O 1
ATOM 2414 N N . PHE A 1 308 ? 3.459 2.113 10.485 1.00 98.75 308 PHE A N 1
ATOM 2415 C CA . PHE A 1 308 ? 2.023 1.968 10.307 1.00 98.75 308 PHE A CA 1
ATOM 2416 C C . PHE A 1 308 ? 1.597 0.530 10.607 1.00 98.75 308 PHE A C 1
ATOM 2418 O O . PHE A 1 308 ? 2.355 -0.413 10.399 1.00 98.75 308 PHE A O 1
ATOM 2425 N N . ILE A 1 309 ? 0.374 0.364 11.103 1.00 98.94 309 ILE A N 1
ATOM 2426 C CA . ILE A 1 309 ? -0.203 -0.933 11.476 1.00 98.94 309 ILE A CA 1
ATOM 2427 C C . ILE A 1 309 ? -1.533 -1.096 10.754 1.00 98.94 309 ILE A C 1
ATOM 2429 O O . ILE A 1 309 ? -2.346 -0.168 10.716 1.00 98.94 309 ILE A O 1
ATOM 2433 N N . ALA A 1 310 ? -1.778 -2.295 10.230 1.00 98.94 310 ALA A N 1
ATOM 2434 C CA . ALA A 1 310 ? -3.046 -2.650 9.610 1.00 98.94 310 ALA A CA 1
ATOM 2435 C C . ALA A 1 310 ? -3.571 -3.971 10.175 1.00 98.94 310 ALA A C 1
ATOM 2437 O O . ALA A 1 310 ? -2.867 -4.980 10.211 1.00 98.94 310 ALA A O 1
ATOM 2438 N N . ILE A 1 311 ? -4.838 -3.972 10.584 1.00 98.94 311 ILE A N 1
ATOM 2439 C CA . ILE A 1 311 ? -5.540 -5.155 11.092 1.00 98.94 311 ILE A CA 1
ATOM 2440 C C . ILE A 1 311 ? -6.901 -5.285 10.415 1.00 98.94 311 ILE A C 1
ATOM 2442 O O . ILE A 1 311 ? -7.546 -4.286 10.094 1.00 98.94 311 ILE A O 1
ATOM 2446 N N . HIS A 1 312 ? -7.358 -6.513 10.181 1.00 98.75 312 HIS A N 1
ATOM 2447 C CA . HIS A 1 312 ? -8.641 -6.765 9.530 1.00 98.75 312 HIS A CA 1
ATOM 2448 C C . HIS A 1 312 ? -9.301 -8.051 10.027 1.00 98.75 312 HIS A C 1
ATOM 2450 O O . HIS A 1 312 ? -8.681 -8.857 10.712 1.00 98.75 312 HIS A O 1
ATOM 2456 N N . ALA A 1 313 ? -10.568 -8.267 9.670 1.00 98.56 313 ALA A N 1
ATOM 2457 C CA . ALA A 1 313 ? -11.375 -9.391 10.150 1.00 98.56 313 ALA A CA 1
ATOM 2458 C C . ALA A 1 313 ? -10.669 -10.749 9.978 1.00 98.56 313 ALA A C 1
ATOM 2460 O O . ALA A 1 313 ? -10.629 -11.538 10.916 1.00 98.56 313 ALA A O 1
ATOM 2461 N N . ASP A 1 314 ? -10.041 -10.977 8.821 1.00 98.19 314 ASP A N 1
ATOM 2462 C CA . ASP A 1 314 ? -9.336 -12.235 8.539 1.00 98.19 314 ASP A CA 1
ATOM 2463 C C . ASP A 1 314 ? -7.943 -12.342 9.204 1.00 98.19 314 ASP A C 1
ATOM 2465 O O . ASP A 1 314 ? -7.345 -13.416 9.195 1.00 98.19 314 ASP A O 1
ATOM 2469 N N . SER A 1 315 ? -7.420 -11.262 9.806 1.00 98.50 315 SER A N 1
ATOM 2470 C CA . SER A 1 315 ? -6.184 -11.287 10.606 1.00 98.50 315 SER A CA 1
ATOM 2471 C C . SER A 1 315 ? -6.444 -11.488 12.103 1.00 98.50 315 SER A C 1
ATOM 2473 O O . SER A 1 315 ? -5.493 -11.649 12.868 1.00 98.50 315 SER A O 1
ATOM 2475 N N . LYS A 1 316 ? -7.715 -11.530 12.527 1.00 98.50 316 LYS A N 1
ATOM 2476 C CA . LYS A 1 316 ? -8.119 -11.890 13.892 1.00 98.50 316 LYS A CA 1
ATOM 2477 C C . LYS A 1 316 ? -7.725 -13.331 14.204 1.00 98.50 316 LYS A C 1
ATOM 2479 O O . LYS A 1 316 ? -7.962 -14.188 13.354 1.00 98.50 316 LYS A O 1
ATOM 2484 N N . LEU A 1 317 ? -7.160 -13.610 15.380 1.00 97.31 317 LEU A N 1
ATOM 2485 C CA . LEU A 1 317 ? -6.845 -14.968 15.842 1.00 97.31 317 LEU A CA 1
ATOM 2486 C C . LEU A 1 317 ? -8.106 -15.789 16.108 1.00 97.31 317 LEU A C 1
ATOM 2488 O O . LEU A 1 317 ? -9.009 -15.300 16.827 1.00 97.31 317 LEU A O 1
#